Protein 5FR7 (pdb70)

Foldseek 3Di:
DPDDDDFDQDDVVVVVVLCVVVVFDWDQDPPDGWTWGVVLVVQPFFPTWTWDDDPQKIKTKTKGFWDPVCVVVVQVCQVVLCVVDPFKHWDWDDDPPDGIMIMIMGMDRRPVGDDSVVVVVCVVRGSVSRSVSRNVCVVVVTGDD/DDDDFDFDLDDVVVVVVLCVVVVFDWDDDPPDDWTWGVVLLVQWQFPTWTWDADPQKIKTKTKGFWDPVCPVVVVVCQVVLCVPDPFKHWDWDDDPPDGIMIMIMGMDRDPRTDGSVVVVVVVVVGSVSRSVSSNVCVVVVTTDGD

Secondary structure (DSSP, 8-state):
---EE--B---HHHHHHHHHHTT---B--SS-S-EE-GGGGGSTT-SEEEEEEETTEEEEEEEEEBPHHHHHHHHHHHHHHHHT-SS-EEEEE--SSS--EEEEEEEEE-TT-B-HHHHHHHHHHHHHHHHHHHHHHHHTT-B--/----EE-B---HHHHHHHHHHTT---EE-SS-S-EE-GGGGGSTT-SEEEEEEETTEEEEEEEEEBPHHHHHHHHHHHHHHHHT-SS-EEEEE--SSS--EEEEEEEEE-TT-B-HHHHHHHHHHHHHHHHHHHHHHHHTT-B---

Solvent-accessible surface area: 13969 Å² total; per-residue (Å²): 123,107,39,98,31,52,43,59,100,9,80,35,95,24,0,46,129,9,0,87,116,38,106,31,80,67,120,94,40,158,106,52,144,0,0,31,2,32,55,0,104,126,47,84,11,12,92,26,1,44,0,24,48,79,133,25,4,0,18,0,12,0,16,0,55,0,65,88,117,5,30,134,72,0,38,66,55,4,20,125,24,1,57,73,8,59,13,2,14,1,26,13,41,98,76,162,125,82,68,11,41,0,18,0,6,7,31,22,24,1,53,35,1,3,19,77,37,10,0,25,45,5,6,139,27,0,51,105,38,0,10,106,13,1,94,114,4,55,69,85,140,29,12,51,192,144,171,39,117,57,62,12,27,78,9,79,36,93,39,0,51,76,27,0,83,126,42,105,32,81,62,122,105,35,155,100,43,148,1,0,31,1,31,60,0,91,129,49,81,7,1,96,24,0,44,0,16,54,88,135,25,6,0,21,0,10,0,22,0,57,0,65,85,120,7,30,137,73,0,37,68,50,3,20,124,13,2,58,73,9,57,15,1,12,0,29,14,47,99,86,164,129,77,61,11,22,0,20,0,7,7,32,18,27,0,56,23,0,4,2,76,39,12,0,29,45,5,6,136,26,0,55,92,32,0,8,108,6,0,97,88,5,60,72,88,136,21,12,70,147,96

B-factor: mean 42.85, std 12.87, range [22.68, 101.77]

Radius of gyration: 19.26 Å; Cα contacts (8 Å, |Δi|>4): 569; chains: 2; bounding box: 49×44×54 Å

InterPro domains:
  IPR019660 Putative sensory transduction regulator YbjN [PF10722] (10-132)

Organism: Erwinia amylovora (strain CFBP1430) (NCBI:txid665029)

Structure (mmCIF, N/CA/C/O backbone):
data_5FR7
#
_entry.id   5FR7
#
_cell.length_a   137.163
_cell.length_b   49.816
_cell.length_c   57.794
_cell.angle_alpha   90.00
_cell.angle_beta   90.00
_cell.angle_gamma   90.00
#
_symmetry.space_group_name_H-M   'P 21 21 2'
#
loop_
_entity.id
_entity.type
_entity.pdbx_description
1 polymer AMYR
2 water water
#
loop_
_atom_site.group_PDB
_atom_site.id
_atom_site.type_symbol
_atom_site.label_atom_id
_atom_site.label_alt_id
_atom_site.label_comp_id
_atom_site.label_asym_id
_atom_site.label_entity_id
_atom_site.label_seq_id
_atom_site.pdbx_PDB_ins_code
_atom_site.Cartn_x
_atom_site.Cartn_y
_atom_site.Cartn_z
_atom_site.occupancy
_atom_site.B_iso_or_equiv
_atom_site.auth_seq_id
_atom_site.auth_comp_id
_atom_site.auth_asym_id
_atom_site.auth_atom_id
_atom_site.pdbx_PDB_model_num
ATOM 1 N N . ALA A 1 2 ? -42.042 7.533 1.241 1.00 60.61 0 ALA A N 1
ATOM 2 C CA . ALA A 1 2 ? -42.292 6.417 0.304 1.00 63.30 0 ALA A CA 1
ATOM 3 C C . ALA A 1 2 ? -42.793 6.952 -1.022 1.00 65.91 0 ALA A C 1
ATOM 4 O O . ALA A 1 2 ? -43.631 7.855 -1.073 1.00 62.87 0 ALA A O 1
ATOM 6 N N . MET A 1 3 ? -42.269 6.378 -2.099 1.00 72.06 1 MET A N 1
ATOM 7 C CA . MET A 1 3 ? -42.759 6.632 -3.451 1.00 68.75 1 MET A CA 1
ATOM 8 C C . MET A 1 3 ? -43.324 5.332 -4.078 1.00 65.43 1 MET A C 1
ATOM 9 O O . MET A 1 3 ? -43.616 5.313 -5.286 1.00 66.76 1 MET A O 1
ATOM 14 N N . GLY A 1 4 ? -43.452 4.259 -3.276 1.00 54.49 2 GLY A N 1
ATOM 15 C CA . GLY A 1 4 ? -43.987 2.967 -3.751 1.00 47.46 2 GLY A CA 1
ATOM 16 C C . GLY A 1 4 ? -42.903 1.981 -4.095 1.00 45.95 2 GLY A C 1
ATOM 17 O O . GLY A 1 4 ? -41.726 2.236 -3.871 1.00 39.87 2 GLY A O 1
ATOM 18 N N . MET A 1 5 ? -43.338 0.846 -4.635 1.00 44.89 3 MET A N 1
ATOM 19 C CA . MET A 1 5 ? -42.494 -0.239 -5.094 1.00 40.24 3 MET A CA 1
ATOM 20 C C . MET A 1 5 ? -42.090 0.031 -6.521 1.00 41.63 3 MET A C 1
ATOM 21 O O . MET A 1 5 ? -42.861 0.540 -7.294 1.00 39.31 3 MET A O 1
ATOM 26 N N . VAL A 1 6 ? -40.866 -0.327 -6.862 1.00 36.80 4 VAL A N 1
ATOM 27 C CA . VAL A 1 6 ? -40.408 -0.248 -8.211 1.00 37.26 4 VAL A CA 1
ATOM 28 C C . VAL A 1 6 ? -39.680 -1.496 -8.499 1.00 36.73 4 VAL A C 1
ATOM 29 O O . VAL A 1 6 ? -39.296 -2.238 -7.604 1.00 35.31 4 VAL A O 1
ATOM 33 N N . SER A 1 7 ? -39.373 -1.672 -9.765 1.00 33.44 5 SER A N 1
ATOM 34 C CA . SER A 1 7 ? -38.519 -2.723 -10.168 1.00 37.42 5 SER A CA 1
ATOM 35 C C . SER A 1 7 ? -37.297 -2.093 -10.870 1.00 39.45 5 SER A C 1
ATOM 36 O O . SER A 1 7 ? -37.479 -1.355 -11.816 1.00 40.25 5 SER A O 1
ATOM 39 N N . LEU A 1 8 ? -36.085 -2.420 -10.415 1.00 37.72 6 LEU A N 1
ATOM 40 C CA . LEU A 1 8 ? -34.823 -1.882 -10.940 1.00 35.40 6 LEU A CA 1
ATOM 41 C C . LEU A 1 8 ? -34.263 -2.595 -12.188 1.00 38.59 6 LEU A C 1
ATOM 42 O O . LEU A 1 8 ? -34.397 -3.801 -12.358 1.00 34.66 6 LEU A O 1
ATOM 47 N N . VAL A 1 9 ? -33.573 -1.835 -13.032 1.00 35.61 7 VAL A N 1
ATOM 48 C CA . VAL A 1 9 ? -32.937 -2.353 -14.216 1.00 37.40 7 VAL A CA 1
ATOM 49 C C . VAL A 1 9 ? -31.454 -2.029 -14.111 1.00 40.87 7 VAL A C 1
ATOM 50 O O . VAL A 1 9 ? -31.076 -0.890 -13.732 1.00 37.63 7 VAL A O 1
ATOM 54 N N . VAL A 1 10 ? -30.614 -2.989 -14.481 1.00 36.99 8 VAL A N 1
ATOM 55 C CA . VAL A 1 10 ? -29.188 -2.700 -14.660 1.00 37.19 8 VAL A CA 1
ATOM 56 C C . VAL A 1 10 ? -29.003 -2.315 -16.131 1.00 42.99 8 VAL A C 1
ATOM 57 O O . VAL A 1 10 ? -29.078 -3.186 -16.991 1.00 37.83 8 VAL A O 1
ATOM 61 N N . PRO A 1 11 ? -28.750 -1.016 -16.437 1.00 41.47 9 PRO A N 1
ATOM 62 C CA . PRO A 1 11 ? -28.771 -0.646 -17.860 1.00 38.05 9 PRO A CA 1
ATOM 63 C C . PRO A 1 11 ? -27.529 -1.079 -18.581 1.00 43.20 9 PRO A C 1
ATOM 64 O O . PRO A 1 11 ? -26.500 -1.223 -17.962 1.00 40.24 9 PRO A O 1
ATOM 68 N N . ASP A 1 12 ? -27.646 -1.277 -19.900 1.00 43.01 10 ASP A N 1
ATOM 69 C CA . ASP A 1 12 ? -26.515 -1.286 -20.775 1.00 39.64 10 ASP A CA 1
ATOM 70 C C . ASP A 1 12 ? -26.657 -0.026 -21.597 1.00 41.58 10 ASP A C 1
ATOM 71 O O . ASP A 1 12 ? -27.552 0.793 -21.376 1.00 36.08 10 ASP A O 1
ATOM 76 N N . LEU A 1 13 ? -25.732 0.160 -22.520 1.00 45.04 11 LEU A N 1
ATOM 77 C CA . LEU A 1 13 ? -25.713 1.362 -23.315 1.00 50.85 11 LEU A CA 1
ATOM 78 C C . LEU A 1 13 ? -27.012 1.531 -24.113 1.00 47.50 11 LEU A C 1
ATOM 79 O O . LEU A 1 13 ? -27.455 2.669 -24.335 1.00 48.46 11 LEU A O 1
ATOM 84 N N . ASP A 1 14 ? -27.633 0.418 -24.522 1.00 45.43 12 ASP A N 1
ATOM 85 C CA . ASP A 1 14 ? -28.911 0.458 -25.267 1.00 42.76 12 ASP A CA 1
ATOM 86 C C . ASP A 1 14 ? -30.055 0.951 -24.403 1.00 42.70 12 ASP A C 1
ATOM 87 O O . ASP A 1 14 ? -30.923 1.672 -24.877 1.00 39.27 12 ASP A O 1
ATOM 92 N N . VAL A 1 15 ? -30.073 0.560 -23.115 1.00 42.89 13 VAL A N 1
ATOM 93 C CA . VAL A 1 15 ? -31.099 1.074 -22.214 1.00 35.40 13 VAL A CA 1
ATOM 94 C C . VAL A 1 15 ? -30.963 2.598 -22.106 1.00 35.26 13 VAL A C 1
ATOM 95 O O . VAL A 1 15 ? -31.956 3.340 -22.148 1.00 36.86 13 VAL A O 1
ATOM 99 N N . LEU A 1 16 ? -29.722 3.052 -21.976 1.00 33.77 14 LEU A N 1
ATOM 100 C CA . LEU A 1 16 ? -29.442 4.453 -21.877 1.00 35.70 14 LEU A CA 1
ATOM 101 C C . LEU A 1 16 ? -29.854 5.238 -23.138 1.00 38.14 14 LEU A C 1
ATOM 102 O O . LEU A 1 16 ? -30.283 6.399 -23.031 1.00 33.43 14 LEU A O 1
ATOM 107 N N . ARG A 1 17 ? -29.690 4.649 -24.331 1.00 38.12 15 ARG A N 1
ATOM 108 C CA . ARG A 1 17 ? -30.140 5.332 -25.557 1.00 40.79 15 ARG A CA 1
ATOM 109 C C . ARG A 1 17 ? -31.637 5.564 -25.521 1.00 36.13 15 ARG A C 1
ATOM 110 O O . ARG A 1 17 ? -32.102 6.682 -25.734 1.00 38.29 15 ARG A O 1
ATOM 118 N N . ARG A 1 18 ? -32.355 4.518 -25.136 1.00 35.21 16 ARG A N 1
ATOM 119 C CA . ARG A 1 18 ? -33.800 4.528 -24.999 1.00 41.10 16 ARG A CA 1
ATOM 120 C C . ARG A 1 18 ? -34.273 5.501 -23.934 1.00 40.68 16 ARG A C 1
ATOM 121 O O . ARG A 1 18 ? -35.213 6.263 -24.159 1.00 39.19 16 ARG A O 1
ATOM 129 N N . TRP A 1 19 ? -33.639 5.466 -22.753 1.00 37.56 17 TRP A N 1
ATOM 130 C CA . TRP A 1 19 ? -33.996 6.384 -21.722 1.00 35.56 17 TRP A CA 1
ATOM 131 C C . TRP A 1 19 ? -33.696 7.825 -22.154 1.00 35.37 17 TRP A C 1
ATOM 132 O O . TRP A 1 19 ? -34.478 8.747 -21.872 1.00 38.32 17 TRP A O 1
ATOM 143 N N . LEU A 1 20 ? -32.610 8.047 -22.871 1.00 34.39 18 LEU A N 1
ATOM 144 C CA . LEU A 1 20 ? -32.402 9.398 -23.437 1.00 36.30 18 LEU A CA 1
ATOM 145 C C . LEU A 1 20 ? -33.504 9.812 -24.459 1.00 37.25 18 LEU A C 1
ATOM 146 O O . LEU A 1 20 ? -33.979 10.957 -24.444 1.00 33.21 18 LEU A O 1
ATOM 151 N N . ASP A 1 21 ? -33.867 8.871 -25.341 1.00 43.47 19 ASP A N 1
ATOM 152 C CA . ASP A 1 21 ? -34.973 9.059 -26.327 1.00 41.84 19 ASP A CA 1
ATOM 153 C C . ASP A 1 21 ? -36.259 9.383 -25.598 1.00 43.94 19 ASP A C 1
ATOM 154 O O . ASP A 1 21 ? -36.972 10.316 -25.961 1.00 42.27 19 ASP A O 1
ATOM 159 N N . GLN A 1 22 ? -36.526 8.665 -24.511 1.00 45.26 20 GLN A N 1
ATOM 160 C CA . GLN A 1 22 ? -37.660 8.986 -23.641 1.00 45.26 20 GLN A CA 1
ATOM 161 C C . GLN A 1 22 ? -37.736 10.426 -23.168 1.00 46.28 20 GLN A C 1
ATOM 162 O O . GLN A 1 22 ? -38.813 10.944 -23.013 1.00 45.85 20 GLN A O 1
ATOM 168 N N . GLN A 1 23 ? -36.604 11.056 -22.895 1.00 39.73 21 GLN A N 1
ATOM 169 C CA . GLN A 1 23 ? -36.563 12.440 -22.431 1.00 37.72 21 GLN A CA 1
ATOM 170 C C . GLN A 1 23 ? -36.406 13.409 -23.580 1.00 37.72 21 GLN A C 1
ATOM 171 O O . GLN A 1 23 ? -36.253 14.582 -23.333 1.00 42.83 21 GLN A O 1
ATOM 177 N N . SER A 1 24 ? -36.379 12.945 -24.824 1.00 42.89 22 SER A N 1
ATOM 178 C CA . SER A 1 24 ? -36.115 13.853 -25.979 1.00 43.06 22 SER A CA 1
ATOM 179 C C . SER A 1 24 ? -34.726 14.478 -25.903 1.00 43.52 22 SER A C 1
ATOM 180 O O . SER A 1 24 ? -34.546 15.659 -26.207 1.00 42.70 22 SER A O 1
ATOM 183 N N . ILE A 1 25 ? -33.744 13.725 -25.438 1.00 46.35 23 ILE A N 1
ATOM 184 C CA . ILE A 1 25 ? -32.391 14.256 -25.420 1.00 40.20 23 ILE A CA 1
ATOM 185 C C . ILE A 1 25 ? -31.704 13.592 -26.585 1.00 36.23 23 ILE A C 1
ATOM 186 O O . ILE A 1 25 ? -31.585 12.371 -26.626 1.00 41.58 23 ILE A O 1
ATOM 191 N N . THR A 1 26 ? -31.244 14.412 -27.524 1.00 41.81 24 THR A N 1
ATOM 192 C CA . THR A 1 26 ? -30.505 13.916 -28.689 1.00 39.41 24 THR A CA 1
ATOM 193 C C . THR A 1 26 ? -29.134 13.436 -28.292 1.00 37.84 24 THR A C 1
ATOM 194 O O . THR A 1 26 ? -28.466 14.113 -27.496 1.00 35.05 24 THR A O 1
ATOM 198 N N . TRP A 1 27 ? -28.722 12.288 -28.828 1.00 30.89 25 TRP A N 1
ATOM 199 C CA . TRP A 1 27 ? -27.363 11.828 -28.676 1.00 41.01 25 TRP A CA 1
ATOM 200 C C . TRP A 1 27 ? -26.792 11.500 -30.067 1.00 48.47 25 TRP A C 1
ATOM 201 O O . TRP A 1 27 ? -27.584 11.229 -30.961 1.00 45.54 25 TRP A O 1
ATOM 212 N N . PHE A 1 28 ? -25.451 11.599 -30.199 1.00 49.63 26 PHE A N 1
ATOM 213 C CA . PHE A 1 28 ? -24.568 11.286 -31.386 1.00 52.08 26 PHE A CA 1
ATOM 214 C C . PHE A 1 28 ? -23.485 10.296 -30.918 1.00 55.42 26 PHE A C 1
ATOM 215 O O . PHE A 1 28 ? -23.254 10.173 -29.725 1.00 40.28 26 PHE A O 1
ATOM 223 N N . GLU A 1 29 ? -22.706 9.704 -31.823 1.00 61.23 27 GLU A N 1
ATOM 224 C CA . GLU A 1 29 ? -21.925 8.509 -31.450 1.00 58.32 27 GLU A CA 1
ATOM 225 C C . GLU A 1 29 ? -20.539 8.315 -32.162 1.00 61.66 27 GLU A C 1
ATOM 226 O O . GLU A 1 29 ? -20.491 7.650 -33.171 1.00 75.62 27 GLU A O 1
ATOM 232 N N . CYS A 1 30 ? -19.443 8.908 -31.623 1.00 63.02 28 CYS A N 1
ATOM 233 C CA . CYS A 1 30 ? -17.999 8.766 -32.085 1.00 56.24 28 CYS A CA 1
ATOM 234 C C . CYS A 1 30 ? -17.715 7.473 -32.879 1.00 66.14 28 CYS A C 1
ATOM 235 O O . CYS A 1 30 ? -18.241 6.369 -32.562 1.00 65.13 28 CYS A O 1
ATOM 238 N N . ASP A 1 31 ? -16.871 7.620 -33.903 1.00 65.17 29 ASP A N 1
ATOM 239 C CA . ASP A 1 31 ? -16.199 6.484 -34.537 1.00 72.16 29 ASP A CA 1
ATOM 240 C C . ASP A 1 31 ? -15.144 5.937 -33.565 1.00 70.46 29 ASP A C 1
ATOM 241 O O . ASP A 1 31 ? -14.790 4.765 -33.608 1.00 66.16 29 ASP A O 1
ATOM 246 N N . SER A 1 32 ? -14.693 6.811 -32.675 1.00 65.75 30 SER A N 1
ATOM 247 C CA . SER A 1 32 ? -13.530 6.608 -31.831 1.00 69.41 30 SER A CA 1
ATOM 248 C C . SER A 1 32 ? -13.805 6.325 -30.341 1.00 65.67 30 SER A C 1
ATOM 249 O O . SER A 1 32 ? -12.852 6.220 -29.567 1.00 67.56 30 SER A O 1
ATOM 252 N N . CYS A 1 33 ? -15.071 6.232 -29.924 1.00 59.26 31 CYS A N 1
ATOM 253 C CA . CYS A 1 33 ? -15.375 5.960 -28.531 1.00 53.44 31 CYS A CA 1
ATOM 254 C C . CYS A 1 33 ? -16.728 5.318 -28.356 1.00 57.03 31 CYS A C 1
ATOM 255 O O . CYS A 1 33 ? -17.491 5.191 -29.329 1.00 49.42 31 CYS A O 1
ATOM 258 N N . GLN A 1 34 ? -17.018 4.872 -27.134 1.00 48.83 32 GLN A N 1
ATOM 259 C CA . GLN A 1 34 ? -18.314 4.263 -26.865 1.00 56.05 32 GLN A CA 1
ATOM 260 C C . GLN A 1 34 ? -19.270 5.146 -26.092 1.00 51.45 32 GLN A C 1
ATOM 261 O O . GLN A 1 34 ? -20.362 4.712 -25.742 1.00 53.51 32 GLN A O 1
ATOM 267 N N . ALA A 1 35 ? -18.882 6.394 -25.881 1.00 47.04 33 ALA A N 1
ATOM 268 C CA . ALA A 1 35 ? -19.734 7.382 -25.214 1.00 40.00 33 ALA A CA 1
ATOM 269 C C . ALA A 1 35 ? -20.882 7.855 -26.121 1.00 43.65 33 ALA A C 1
ATOM 270 O O . ALA A 1 35 ? -20.781 7.828 -27.362 1.00 40.98 33 ALA A O 1
ATOM 272 N N . LEU A 1 36 ? -21.986 8.250 -25.497 1.00 38.47 34 LEU A N 1
ATOM 273 C CA . LEU A 1 36 ? -23.120 8.889 -26.157 1.00 35.25 34 LEU A CA 1
ATOM 274 C C . LEU A 1 36 ? -22.965 10.400 -26.013 1.00 39.48 34 LEU A C 1
ATOM 275 O O . LEU A 1 36 ? -23.045 10.958 -24.885 1.00 37.52 34 LEU A O 1
ATOM 280 N N . HIS A 1 37 ? -22.686 11.069 -27.128 1.00 32.86 35 HIS A N 1
ATOM 281 C CA . HIS A 1 37 ? -22.363 12.511 -27.112 1.00 36.82 35 HIS A CA 1
ATOM 282 C C . HIS A 1 37 ? -23.637 13.332 -27.092 1.00 38.04 35 HIS A C 1
ATOM 283 O O . HIS A 1 37 ? -24.592 12.920 -27.694 1.00 41.22 35 HIS A O 1
ATOM 290 N N . LEU A 1 38 ? -23.639 14.498 -26.443 1.00 37.63 36 LEU A N 1
ATOM 291 C CA . LEU A 1 38 ? -24.872 15.205 -26.179 1.00 37.13 36 LEU A CA 1
ATOM 292 C C . LEU A 1 38 ? -24.750 16.616 -26.712 1.00 40.59 36 LEU A C 1
ATOM 293 O O . LEU A 1 38 ? -24.250 17.478 -26.018 1.00 38.80 36 LEU A O 1
ATOM 298 N N . PRO A 1 39 ? -25.205 16.855 -27.951 1.00 45.36 37 PRO A N 1
ATOM 299 C CA . PRO A 1 39 ? -24.982 18.151 -28.586 1.00 46.31 37 PRO A CA 1
ATOM 300 C C . PRO A 1 39 ? -25.591 19.339 -27.874 1.00 46.88 37 PRO A C 1
ATOM 301 O O . PRO A 1 39 ? -25.004 20.426 -27.887 1.00 48.39 37 PRO A O 1
ATOM 305 N N . HIS A 1 40 ? -26.721 19.148 -27.202 1.00 43.47 38 HIS A N 1
ATOM 306 C CA . HIS A 1 40 ? -27.344 20.278 -26.516 1.00 43.86 38 HIS A CA 1
ATOM 307 C C . HIS A 1 40 ? -26.407 20.945 -25.500 1.00 46.87 38 HIS A C 1
ATOM 308 O O . HIS A 1 40 ? -26.503 22.143 -25.253 1.00 47.76 38 HIS A O 1
ATOM 315 N N . MET A 1 41 ? -25.452 20.201 -24.944 1.00 51.06 39 MET A N 1
ATOM 316 C CA . MET A 1 41 ? -24.553 20.791 -23.936 1.00 44.20 39 MET A CA 1
ATOM 317 C C . MET A 1 41 ? -23.611 21.862 -24.516 1.00 44.85 39 MET A C 1
ATOM 318 O O . MET A 1 41 ? -23.170 22.749 -23.779 1.00 41.06 39 MET A O 1
ATOM 323 N N . GLN A 1 42 ? -23.336 21.818 -25.827 1.00 45.16 40 GLN A N 1
ATOM 324 C CA . GLN A 1 42 ? -22.549 22.901 -26.477 1.00 43.38 40 GLN A CA 1
ATOM 325 C C . GLN A 1 42 ? -23.231 24.269 -26.432 1.00 48.25 40 GLN A C 1
ATOM 326 O O . GLN A 1 42 ? -22.593 25.275 -26.696 1.00 51.96 40 GLN A O 1
ATOM 332 N N . ASN A 1 43 ? -24.511 24.324 -26.063 1.00 51.96 41 ASN A N 1
ATOM 333 C CA . ASN A 1 43 ? -25.202 25.616 -25.826 1.00 51.02 41 ASN A CA 1
ATOM 334 C C . ASN A 1 43 ? -24.720 26.401 -24.640 1.00 57.61 41 ASN A C 1
ATOM 335 O O . ASN A 1 43 ? -25.075 27.578 -24.505 1.00 57.97 41 ASN A O 1
ATOM 340 N N . PHE A 1 44 ? -23.960 25.755 -23.750 1.00 53.97 42 PHE A N 1
ATOM 341 C CA . PHE A 1 44 ? -23.337 26.465 -22.626 1.00 52.16 42 PHE A CA 1
ATOM 342 C C . PHE A 1 44 ? -21.986 26.975 -23.041 1.00 52.46 42 PHE A C 1
ATOM 343 O O . PHE A 1 44 ? -21.151 26.217 -23.564 1.00 54.77 42 PHE A O 1
ATOM 351 N N . ASP A 1 45 ? -21.794 28.272 -22.815 1.00 57.20 43 ASP A N 1
ATOM 352 C CA . ASP A 1 45 ? -20.523 28.905 -23.055 1.00 61.08 43 ASP A CA 1
ATOM 353 C C . ASP A 1 45 ? -19.415 28.132 -22.361 1.00 60.34 43 ASP A C 1
ATOM 354 O O . ASP A 1 45 ? -19.431 27.960 -21.137 1.00 66.08 43 ASP A O 1
ATOM 359 N N . GLY A 1 46 ? -18.471 27.662 -23.160 1.00 57.90 44 GLY A N 1
ATOM 360 C CA . GLY A 1 46 ? -17.233 27.089 -22.651 1.00 59.39 44 GLY A CA 1
ATOM 361 C C . GLY A 1 46 ? -17.154 25.615 -22.991 1.00 59.73 44 GLY A C 1
ATOM 362 O O . GLY A 1 46 ? -16.065 25.051 -23.115 1.00 58.36 44 GLY A O 1
ATOM 363 N N . VAL A 1 47 ? -18.319 24.996 -23.175 1.00 54.28 45 VAL A N 1
ATOM 364 C CA . VAL A 1 47 ? -18.394 23.574 -23.450 1.00 51.40 45 VAL A CA 1
ATOM 365 C C . VAL A 1 47 ? -18.022 23.230 -24.887 1.00 48.75 45 VAL A C 1
ATOM 366 O O . VAL A 1 47 ? -18.698 23.643 -25.822 1.00 55.76 45 VAL A O 1
ATOM 370 N N . PHE A 1 48 ? -16.990 22.414 -25.062 1.00 47.75 46 PHE A N 1
ATOM 371 C CA . PHE A 1 48 ? -16.607 21.933 -26.385 1.00 52.42 46 PHE A CA 1
ATOM 372 C C . PHE A 1 48 ? -17.236 20.590 -26.707 1.00 49.93 46 PHE A C 1
ATOM 373 O O . PHE A 1 48 ? -17.559 20.334 -27.847 1.00 55.96 46 PHE A O 1
ATOM 381 N N . ASP A 1 49 ? -17.468 19.740 -25.708 1.00 43.49 47 ASP A N 1
ATOM 382 C CA . ASP A 1 49 ? -18.107 18.445 -25.928 1.00 41.19 47 ASP A CA 1
ATOM 383 C C . ASP A 1 49 ? -18.645 17.946 -24.562 1.00 42.28 47 ASP A C 1
ATOM 384 O O . ASP A 1 49 ? -18.186 18.390 -23.514 1.00 38.88 47 ASP A O 1
ATOM 389 N N . ALA A 1 50 ? -19.644 17.078 -24.598 1.00 41.26 48 ALA A N 1
ATOM 390 C CA . ALA A 1 50 ? -20.221 16.474 -23.396 1.00 40.12 48 ALA A CA 1
ATOM 391 C C . ALA A 1 50 ? -20.724 15.117 -23.804 1.00 38.04 48 ALA A C 1
ATOM 392 O O . ALA A 1 50 ? -21.120 14.913 -24.948 1.00 42.98 48 ALA A O 1
ATOM 394 N N . LYS A 1 51 ? -20.664 14.185 -22.887 1.00 33.58 49 LYS A N 1
ATOM 395 C CA . LYS A 1 51 ? -21.062 12.808 -23.147 1.00 34.65 49 LYS A CA 1
ATOM 396 C C . LYS A 1 51 ? -21.398 12.010 -21.917 1.00 33.75 49 LYS A C 1
ATOM 397 O O . LYS A 1 51 ? -21.038 12.382 -20.787 1.00 35.03 49 LYS A O 1
ATOM 403 N N . ILE A 1 52 ? -22.148 10.947 -22.188 1.00 33.12 50 ILE A N 1
ATOM 404 C CA . ILE A 1 52 ? -22.465 9.892 -21.304 1.00 34.58 50 ILE A CA 1
ATOM 405 C C . ILE A 1 52 ? -21.616 8.651 -21.665 1.00 39.87 50 ILE A C 1
ATOM 406 O O . ILE A 1 52 ? -21.616 8.138 -22.825 1.00 34.27 50 ILE A O 1
ATOM 411 N N . ASP A 1 53 ? -20.861 8.189 -20.683 1.00 31.60 51 ASP A N 1
ATOM 412 C CA . ASP A 1 53 ? -20.176 6.914 -20.732 1.00 34.94 51 ASP A CA 1
ATOM 413 C C . ASP A 1 53 ? -20.739 5.930 -19.747 1.00 34.57 51 ASP A C 1
ATOM 414 O O . ASP A 1 53 ? -21.205 6.305 -18.650 1.00 31.90 51 ASP A O 1
ATOM 419 N N . LEU A 1 54 ? -20.643 4.649 -20.099 1.00 34.17 52 LEU A N 1
ATOM 420 C CA . LEU A 1 54 ? -20.930 3.605 -19.184 1.00 34.17 52 LEU A CA 1
ATOM 421 C C . LEU A 1 54 ? -19.769 2.689 -19.053 1.00 34.87 52 LEU A C 1
ATOM 422 O O . LEU A 1 54 ? -19.401 2.079 -20.040 1.00 34.27 52 LEU A O 1
ATOM 427 N N . MET A 1 55 ? -19.207 2.553 -17.847 1.00 35.82 53 MET A N 1
ATOM 428 C CA . MET A 1 55 ? -18.023 1.694 -17.665 1.00 39.08 53 MET A CA 1
ATOM 429 C C . MET A 1 55 ? -17.998 1.069 -16.321 1.00 39.57 53 MET A C 1
ATOM 430 O O . MET A 1 55 ? -18.151 1.786 -15.305 1.00 36.35 53 MET A O 1
ATOM 435 N N . ASP A 1 56 ? -17.792 -0.262 -16.304 1.00 36.94 54 ASP A N 1
ATOM 436 C CA . ASP A 1 56 ? -17.605 -0.970 -15.059 1.00 35.91 54 ASP A CA 1
ATOM 437 C C . ASP A 1 56 ? -18.732 -0.607 -14.117 1.00 32.49 54 ASP A C 1
ATOM 438 O O . ASP A 1 56 ? -18.471 -0.262 -12.972 1.00 37.23 54 ASP A O 1
ATOM 443 N N . GLY A 1 57 ? -19.967 -0.604 -14.604 1.00 34.50 55 GLY A N 1
ATOM 444 C CA . GLY A 1 57 ? -21.123 -0.390 -13.777 1.00 38.01 55 GLY A CA 1
ATOM 445 C C . GLY A 1 57 ? -21.402 1.068 -13.370 1.00 34.48 55 GLY A C 1
ATOM 446 O O . GLY A 1 57 ? -22.208 1.277 -12.481 1.00 31.71 55 GLY A O 1
ATOM 447 N N . VAL A 1 58 ? -20.687 2.037 -13.952 1.00 29.73 56 VAL A N 1
ATOM 448 C CA . VAL A 1 58 ? -20.846 3.431 -13.588 1.00 29.80 56 VAL A CA 1
ATOM 449 C C . VAL A 1 58 ? -21.186 4.225 -14.831 1.00 31.86 56 VAL A C 1
ATOM 450 O O . VAL A 1 58 ? -20.545 4.076 -15.857 1.00 28.52 56 VAL A O 1
ATOM 454 N N . ILE A 1 59 ? -22.249 5.031 -14.739 1.00 26.84 57 ILE A N 1
ATOM 455 C CA . ILE A 1 59 ? -22.616 5.916 -15.779 1.00 26.63 57 ILE A CA 1
ATOM 456 C C . ILE A 1 59 ? -21.913 7.226 -15.424 1.00 30.15 57 ILE A C 1
ATOM 457 O O . ILE A 1 59 ? -21.987 7.680 -14.278 1.00 30.20 57 ILE A O 1
ATOM 462 N N . LEU A 1 60 ? -21.233 7.828 -16.376 1.00 30.27 58 LEU A N 1
ATOM 463 C CA . LEU A 1 60 ? -20.610 9.111 -16.178 1.00 27.45 58 LEU A CA 1
ATOM 464 C C . LEU A 1 60 ? -21.139 10.117 -17.141 1.00 35.19 58 LEU A C 1
ATOM 465 O O . LEU A 1 60 ? -21.190 9.825 -18.351 1.00 36.51 58 LEU A O 1
ATOM 470 N N . PHE A 1 61 ? -21.431 11.331 -16.646 1.00 30.20 59 PHE A N 1
ATOM 471 C CA . PHE A 1 61 ? -21.838 12.474 -17.490 1.00 28.98 59 PHE A CA 1
ATOM 472 C C . PHE A 1 61 ? -20.715 13.463 -17.356 1.00 29.16 59 PHE A C 1
ATOM 473 O O . PHE A 1 61 ? -20.479 13.984 -16.258 1.00 30.44 59 PHE A O 1
ATOM 481 N N . SER A 1 62 ? -20.003 13.725 -18.461 1.00 27.26 60 SER A N 1
ATOM 482 C CA . SER A 1 62 ? -18.877 14.618 -18.439 1.00 29.79 60 SER A CA 1
ATOM 483 C C . SER A 1 62 ? -19.001 15.683 -19.492 1.00 32.61 60 SER A C 1
ATOM 484 O O . SER A 1 62 ? -19.496 15.438 -20.597 1.00 33.98 60 SER A O 1
ATOM 487 N N . ALA A 1 63 ? -18.579 16.887 -19.137 1.00 34.43 61 ALA A N 1
ATOM 488 C CA . ALA A 1 63 ? -18.383 17.945 -20.124 1.00 34.50 61 ALA A CA 1
ATOM 489 C C . ALA A 1 63 ? -16.894 18.288 -20.182 1.00 36.16 61 ALA A C 1
ATOM 490 O O . ALA A 1 63 ? -16.187 18.135 -19.194 1.00 35.98 61 ALA A O 1
ATOM 492 N N . LEU A 1 64 ? -16.452 18.767 -21.335 1.00 36.53 62 LEU A N 1
ATOM 493 C CA . LEU A 1 64 ? -15.052 19.164 -21.564 1.00 42.00 62 LEU A CA 1
ATOM 494 C C . LEU A 1 64 ? -15.037 20.600 -22.083 1.00 44.23 62 LEU A C 1
ATOM 495 O O . LEU A 1 64 ? -15.885 20.971 -22.914 1.00 46.19 62 LEU A O 1
ATOM 500 N N . ALA A 1 65 ? -14.143 21.413 -21.533 1.00 38.45 63 ALA A N 1
ATOM 501 C CA . ALA A 1 65 ? -13.882 22.786 -21.997 1.00 40.81 63 ALA A CA 1
ATOM 502 C C . ALA A 1 65 ? -12.379 22.956 -22.198 1.00 47.13 63 ALA A C 1
ATOM 503 O O . ALA A 1 65 ? -11.590 22.416 -21.415 1.00 46.39 63 ALA A O 1
ATOM 505 N N . GLU A 1 66 ? -11.977 23.760 -23.180 1.00 47.75 64 GLU A N 1
ATOM 506 C CA . GLU A 1 66 ? -10.558 24.098 -23.321 1.00 47.01 64 GLU A CA 1
ATOM 507 C C . GLU A 1 66 ? -10.157 25.325 -22.508 1.00 44.74 64 GLU A C 1
ATOM 508 O O . GLU A 1 66 ? -10.840 26.361 -22.451 1.00 44.47 64 GLU A O 1
ATOM 514 N N . VAL A 1 67 ? -9.022 25.173 -21.852 1.00 36.41 65 VAL A N 1
ATOM 515 C CA . VAL A 1 67 ? -8.557 26.130 -20.895 1.00 40.15 65 VAL A CA 1
ATOM 516 C C . VAL A 1 67 ? -7.497 26.984 -21.612 1.00 40.47 65 VAL A C 1
ATOM 517 O O . VAL A 1 67 ? -6.704 26.460 -22.383 1.00 43.76 65 VAL A O 1
ATOM 521 N N . LYS A 1 68 ? -7.493 28.286 -21.348 1.00 43.25 66 LYS A N 1
ATOM 522 C CA . LYS A 1 68 ? -6.378 29.113 -21.817 1.00 47.58 66 LYS A CA 1
ATOM 523 C C . LYS A 1 68 ? -5.111 28.750 -21.031 1.00 44.59 66 LYS A C 1
ATOM 524 O O . LYS A 1 68 ? -5.174 28.603 -19.820 1.00 42.16 66 LYS A O 1
ATOM 530 N N . PRO A 1 69 ? -3.950 28.655 -21.710 1.00 47.93 67 PRO A N 1
ATOM 531 C CA . PRO A 1 69 ? -2.649 28.458 -21.034 1.00 43.00 67 PRO A CA 1
ATOM 532 C C . PRO A 1 69 ? -2.390 29.406 -19.891 1.00 44.85 67 PRO A C 1
ATOM 533 O O . PRO A 1 69 ? -1.806 29.020 -18.844 1.00 45.77 67 PRO A O 1
ATOM 537 N N . THR A 1 70 ? -2.831 30.649 -20.033 1.00 36.57 68 THR A N 1
ATOM 538 C CA . THR A 1 70 ? -2.590 31.622 -18.973 1.00 42.25 68 THR A CA 1
ATOM 539 C C . THR A 1 70 ? -3.479 31.405 -17.745 1.00 39.21 68 THR A C 1
ATOM 540 O O . THR A 1 70 ? -3.218 31.928 -16.669 1.00 46.25 68 THR A O 1
ATOM 544 N N . ALA A 1 71 ? -4.525 30.614 -17.895 1.00 47.44 69 ALA A N 1
ATOM 545 C CA . ALA A 1 71 ? -5.421 30.371 -16.801 1.00 46.23 69 ALA A CA 1
ATOM 546 C C . ALA A 1 71 ? -5.160 28.993 -16.187 1.00 44.67 69 ALA A C 1
ATOM 547 O O . ALA A 1 71 ? -5.807 28.603 -15.202 1.00 37.85 69 ALA A O 1
ATOM 549 N N . LEU A 1 72 ? -4.230 28.238 -16.750 1.00 44.65 70 LEU A N 1
ATOM 550 C CA . LEU A 1 72 ? -4.068 26.853 -16.315 1.00 41.61 70 LEU A CA 1
ATOM 551 C C . LEU A 1 72 ? -3.574 26.769 -14.880 1.00 44.74 70 LEU A C 1
ATOM 552 O O . LEU A 1 72 ? -4.178 26.059 -14.065 1.00 42.47 70 LEU A O 1
ATOM 557 N N . ILE A 1 73 ? -2.540 27.533 -14.528 1.00 40.93 71 ILE A N 1
ATOM 558 C CA . ILE A 1 73 ? -2.018 27.498 -13.166 1.00 40.91 71 ILE A CA 1
ATOM 559 C C . ILE A 1 73 ? -3.039 28.043 -12.159 1.00 42.57 71 ILE A C 1
ATOM 560 O O . ILE A 1 73 ? -3.211 27.477 -11.096 1.00 40.47 71 ILE A O 1
ATOM 565 N N . PRO A 1 74 ? -3.637 29.199 -12.441 1.00 42.32 72 PRO A N 1
ATOM 566 C CA . PRO A 1 74 ? -4.713 29.658 -11.564 1.00 41.65 72 PRO A CA 1
ATOM 567 C C . PRO A 1 74 ? -5.906 28.663 -11.390 1.00 39.53 72 PRO A C 1
ATOM 568 O O . PRO A 1 74 ? -6.429 28.526 -10.312 1.00 42.88 72 PRO A O 1
ATOM 572 N N . LEU A 1 75 ? -6.327 28.018 -12.453 1.00 39.97 73 LEU A N 1
ATOM 573 C CA . LEU A 1 75 ? -7.391 27.053 -12.370 1.00 40.59 73 LEU A CA 1
ATOM 574 C C . LEU A 1 75 ? -6.961 25.831 -11.547 1.00 41.80 73 LEU A C 1
ATOM 575 O O . LEU A 1 75 ? -7.754 25.333 -10.727 1.00 36.67 73 LEU A O 1
ATOM 580 N N . ALA A 1 76 ? -5.693 25.401 -11.668 1.00 37.62 74 ALA A N 1
ATOM 581 C CA . ALA A 1 76 ? -5.250 24.233 -10.942 1.00 39.58 74 ALA A CA 1
ATOM 582 C C . ALA A 1 76 ? -5.275 24.520 -9.454 1.00 38.91 74 ALA A C 1
ATOM 583 O O . ALA A 1 76 ? -5.693 23.686 -8.680 1.00 36.95 74 ALA A O 1
ATOM 585 N N . GLY A 1 77 ? -4.863 25.727 -9.076 1.00 34.72 75 GLY A N 1
ATOM 586 C CA . GLY A 1 77 ? -4.971 26.226 -7.707 1.00 37.11 75 GLY A CA 1
ATOM 587 C C . GLY A 1 77 ? -6.409 26.356 -7.191 1.00 33.29 75 GLY A C 1
ATOM 588 O O . GLY A 1 77 ? -6.627 26.342 -5.990 1.00 40.49 75 GLY A O 1
ATOM 589 N N . ASP A 1 78 ? -7.392 26.466 -8.080 1.00 34.51 76 ASP A N 1
ATOM 590 C CA . ASP A 1 78 ? -8.816 26.597 -7.657 1.00 34.16 76 ASP A CA 1
ATOM 591 C C . ASP A 1 78 ? -9.647 25.303 -7.663 1.00 33.25 76 ASP A C 1
ATOM 592 O O . ASP A 1 78 ? -10.839 25.344 -7.351 1.00 36.98 76 ASP A O 1
ATOM 597 N N . LEU A 1 79 ? -9.041 24.187 -8.055 1.00 35.90 77 LEU A N 1
ATOM 598 C CA . LEU A 1 79 ? -9.722 22.895 -8.163 1.00 36.21 77 LEU A CA 1
ATOM 599 C C . LEU A 1 79 ? -10.322 22.421 -6.850 1.00 33.72 77 LEU A C 1
ATOM 600 O O . LEU A 1 79 ? -11.437 21.894 -6.843 1.00 35.68 77 LEU A O 1
ATOM 605 N N . SER A 1 80 ? -9.644 22.659 -5.733 1.00 31.62 78 SER A N 1
ATOM 606 C CA . SER A 1 80 ? -10.235 22.303 -4.436 1.00 36.28 78 SER A CA 1
ATOM 607 C C . SER A 1 80 ? -11.542 23.007 -4.145 1.00 34.49 78 SER A C 1
ATOM 608 O O . SER A 1 80 ? -12.531 22.377 -3.801 1.00 31.09 78 SER A O 1
ATOM 611 N N . GLN A 1 81 ? -11.523 24.314 -4.304 1.00 33.83 79 GLN A N 1
ATOM 612 C CA . GLN A 1 81 ? -12.723 25.143 -4.192 1.00 35.60 79 GLN A CA 1
ATOM 613 C C . GLN A 1 81 ? -13.822 24.750 -5.173 1.00 35.35 79 GLN A C 1
ATOM 614 O O . GLN A 1 81 ? -14.981 24.729 -4.808 1.00 32.15 79 GLN A O 1
ATOM 620 N N . ILE A 1 82 ? -13.481 24.414 -6.424 1.00 31.33 80 ILE A N 1
ATOM 621 C CA . ILE A 1 82 ? -14.508 24.019 -7.333 1.00 33.99 80 ILE A CA 1
ATOM 622 C C . ILE A 1 82 ? -15.167 22.692 -6.922 1.00 32.62 80 ILE A C 1
ATOM 623 O O . ILE A 1 82 ? -16.382 22.525 -6.987 1.00 28.80 80 ILE A O 1
ATOM 628 N N . ASN A 1 83 ? -14.357 21.726 -6.527 1.00 28.34 81 ASN A N 1
ATOM 629 C CA . ASN A 1 83 ? -14.887 20.419 -6.151 1.00 30.68 81 ASN A CA 1
ATOM 630 C C . ASN A 1 83 ? -15.665 20.539 -4.824 1.00 29.10 81 ASN A C 1
ATOM 631 O O . ASN A 1 83 ? -16.709 19.905 -4.620 1.00 31.55 81 ASN A O 1
ATOM 636 N N . ALA A 1 84 ? -15.208 21.420 -3.972 1.00 28.32 82 ALA A N 1
ATOM 637 C CA . ALA A 1 84 ? -15.912 21.663 -2.715 1.00 32.72 82 ALA A CA 1
ATOM 638 C C 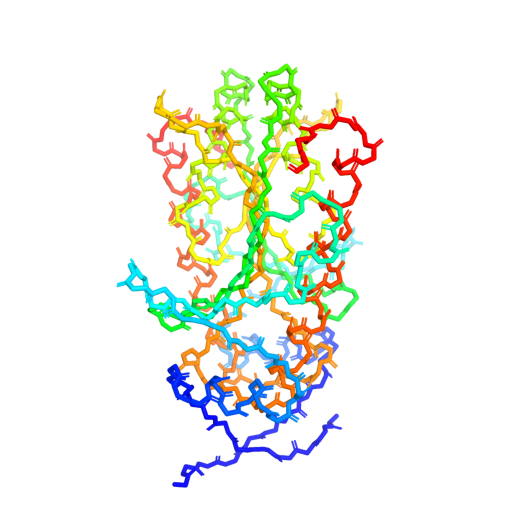. ALA A 1 84 ? -17.249 22.366 -2.966 1.00 36.53 82 ALA A C 1
ATOM 639 O O . ALA A 1 84 ? -18.124 22.324 -2.100 1.00 35.66 82 ALA A O 1
ATOM 641 N N . SER A 1 85 ? -17.414 22.979 -4.143 1.00 31.01 83 SER A N 1
ATOM 642 C CA . SER A 1 85 ? -18.554 23.869 -4.367 1.00 32.70 83 SER A CA 1
ATOM 643 C C . SER A 1 85 ? -19.802 23.144 -4.784 1.00 34.73 83 SER A C 1
ATOM 644 O O . SER A 1 85 ? -20.847 23.760 -4.880 1.00 30.79 83 SER A O 1
ATOM 647 N N . SER A 1 86 ? -19.690 21.861 -5.144 1.00 29.85 84 SER A N 1
ATOM 648 C CA . SER A 1 86 ? -20.823 21.124 -5.613 1.00 28.79 84 SER A CA 1
ATOM 649 C C . SER A 1 86 ? -20.919 19.881 -4.764 1.00 31.33 84 SER A C 1
ATOM 650 O O . SER A 1 86 ? -19.909 19.227 -4.493 1.00 27.08 84 SER A O 1
ATOM 653 N N . LEU A 1 87 ? -22.136 19.472 -4.448 1.00 29.94 85 LEU A N 1
ATOM 654 C CA . LEU A 1 87 ? -22.290 18.283 -3.668 1.00 29.91 85 LEU A CA 1
ATOM 655 C C . LEU A 1 87 ? -22.044 17.030 -4.513 1.00 30.69 85 LEU A C 1
ATOM 656 O O . LEU A 1 87 ? -21.841 15.954 -3.949 1.00 28.70 85 LEU A O 1
ATOM 661 N N . THR A 1 88 ? -22.169 17.154 -5.831 1.00 29.21 86 THR A N 1
ATOM 662 C CA . THR A 1 88 ? -22.174 16.010 -6.689 1.00 31.77 86 THR A CA 1
ATOM 663 C C . THR A 1 88 ? -21.157 16.042 -7.864 1.00 29.01 86 THR A C 1
ATOM 664 O O . THR A 1 88 ? -20.788 15.018 -8.371 1.00 32.02 86 THR A O 1
ATOM 668 N N . VAL A 1 89 ? -20.781 17.212 -8.342 1.00 27.22 87 VAL A N 1
ATOM 669 C CA . VAL A 1 89 ? -19.919 17.299 -9.494 1.00 28.51 87 VAL A CA 1
ATOM 670 C C . VAL A 1 89 ? -18.461 17.322 -9.084 1.00 27.42 87 VAL A C 1
ATOM 671 O O . VAL A 1 89 ? -18.101 17.877 -8.056 1.00 32.21 87 VAL A O 1
ATOM 675 N N . LYS A 1 90 ? -17.651 16.681 -9.898 1.00 26.43 88 LYS A N 1
ATOM 676 C CA . LYS A 1 90 ? -16.200 16.655 -9.804 1.00 26.61 88 LYS A CA 1
ATOM 677 C C . LYS A 1 90 ? -15.533 17.469 -10.923 1.00 28.20 88 LYS A C 1
ATOM 678 O O . LYS A 1 90 ? -16.013 17.498 -12.055 1.00 28.09 88 LYS A O 1
ATOM 684 N N . ALA A 1 91 ? -14.383 18.062 -10.656 1.00 29.84 89 ALA A N 1
ATOM 685 C CA . ALA A 1 91 ? -13.662 18.766 -11.720 1.00 29.89 89 ALA A CA 1
ATOM 686 C C . ALA A 1 91 ? -12.158 18.453 -11.693 1.00 30.73 89 ALA A C 1
ATOM 687 O O . ALA A 1 91 ? -11.542 18.397 -10.625 1.00 29.90 89 ALA A O 1
ATOM 689 N N . PHE A 1 92 ? -11.573 18.288 -12.867 1.00 28.90 90 PHE A N 1
ATOM 690 C CA . PHE A 1 92 ? -10.111 18.106 -12.949 1.00 33.24 90 PHE A CA 1
ATOM 691 C C . PHE A 1 92 ? -9.583 18.501 -14.308 1.00 37.23 90 PHE A C 1
ATOM 692 O O . PHE A 1 92 ? -10.358 18.610 -15.264 1.00 33.91 90 PHE A O 1
ATOM 700 N N . LEU A 1 93 ? -8.268 18.718 -14.386 1.00 34.65 91 LEU A N 1
ATOM 701 C CA . LEU A 1 93 ? -7.614 19.006 -15.655 1.00 34.94 91 LEU A CA 1
ATOM 702 C C . LEU A 1 93 ? -7.064 17.764 -16.365 1.00 38.16 91 LEU A C 1
ATOM 703 O O . LEU A 1 93 ? -6.557 16.855 -15.724 1.00 34.16 91 LEU A O 1
ATOM 708 N N . ASP A 1 94 ? -7.151 17.763 -17.698 1.00 41.21 92 ASP A N 1
ATOM 709 C CA . ASP A 1 94 ? -6.488 16.790 -18.567 1.00 44.15 92 ASP A CA 1
ATOM 710 C C . ASP A 1 94 ? -5.528 17.564 -19.494 1.00 46.83 92 ASP A C 1
ATOM 711 O O . ASP A 1 94 ? -5.943 18.407 -20.316 1.00 40.57 92 ASP A O 1
ATOM 716 N N . ILE A 1 95 ? -4.232 17.343 -19.282 1.00 42.81 93 ILE A N 1
ATOM 717 C CA . ILE A 1 95 ? -3.193 18.124 -19.923 1.00 45.21 93 ILE A CA 1
ATOM 718 C C . ILE A 1 95 ? -2.312 17.200 -20.779 1.00 47.59 93 ILE A C 1
ATOM 719 O O . ILE A 1 95 ? -1.762 16.225 -20.278 1.00 41.74 93 ILE A O 1
ATOM 724 N N . GLN A 1 96 ? -2.189 17.519 -22.061 1.00 47.24 94 GLN A N 1
ATOM 725 C CA . GLN A 1 96 ? -1.355 16.749 -22.979 1.00 56.18 94 GLN A CA 1
ATOM 726 C C . GLN A 1 96 ? -0.339 17.696 -23.632 1.00 48.59 94 GLN A C 1
ATOM 727 O O . GLN A 1 96 ? -0.588 18.908 -23.761 1.00 49.07 94 GLN A O 1
ATOM 733 N N . ASP A 1 97 ? 0.804 17.146 -24.049 1.00 58.09 95 ASP A N 1
ATOM 734 C CA . ASP A 1 97 ? 1.876 17.970 -24.681 1.00 62.46 95 ASP A CA 1
ATOM 735 C C . ASP A 1 97 ? 1.462 18.406 -26.075 1.00 66.92 95 ASP A C 1
ATOM 736 O O . ASP A 1 97 ? 1.841 19.478 -26.535 1.00 70.53 95 ASP A O 1
ATOM 741 N N . ASP A 1 98 ? 0.618 17.596 -26.708 1.00 73.58 96 ASP A N 1
ATOM 742 C CA . ASP A 1 98 ? 0.138 17.851 -28.079 1.00 78.32 96 ASP A CA 1
ATOM 743 C C . ASP A 1 98 ? -1.139 18.729 -28.189 1.00 75.76 96 ASP A C 1
ATOM 744 O O . ASP A 1 98 ? -1.431 19.247 -29.261 1.00 73.27 96 ASP A O 1
ATOM 749 N N . ASN A 1 99 ? -1.898 18.903 -27.106 1.00 74.00 97 ASN A N 1
ATOM 750 C CA . ASN A 1 99 ? -3.171 19.645 -27.192 1.00 72.65 97 ASN A CA 1
ATOM 751 C C . ASN A 1 99 ? -3.283 20.806 -26.229 1.00 67.74 97 ASN A C 1
ATOM 752 O O . ASN A 1 99 ? -2.446 21.008 -25.341 1.00 63.62 97 ASN A O 1
ATOM 757 N N . LEU A 1 100 ? -4.340 21.578 -26.431 1.00 61.90 98 LEU A N 1
ATOM 758 C CA . LEU A 1 100 ? -4.764 22.519 -25.423 1.00 60.67 98 LEU A CA 1
ATOM 759 C C . LEU A 1 100 ? -5.214 21.739 -24.168 1.00 50.65 98 LEU A C 1
ATOM 760 O O . LEU A 1 100 ? -5.878 20.674 -24.273 1.00 48.95 98 LEU A O 1
ATOM 765 N N . PRO A 1 101 ? -4.874 22.282 -22.986 1.00 47.22 99 PRO A N 1
ATOM 766 C CA . PRO A 1 101 ? -5.372 21.705 -21.739 1.00 44.89 99 PRO A CA 1
ATOM 767 C C . PRO A 1 101 ? -6.921 21.737 -21.688 1.00 45.08 99 PRO A C 1
ATOM 768 O O . PRO A 1 101 ? -7.562 22.721 -22.154 1.00 41.60 99 PRO A O 1
ATOM 772 N N . LYS A 1 102 ? -7.495 20.656 -21.163 1.00 40.23 100 LYS A N 1
ATOM 773 C CA . LYS A 1 102 ? -8.948 20.582 -20.885 1.00 40.89 100 LYS A CA 1
ATOM 774 C C . LYS A 1 102 ? -9.329 20.521 -19.379 1.00 39.96 100 LYS A C 1
ATOM 775 O O . LYS A 1 102 ? -8.585 20.039 -18.491 1.00 33.42 100 LYS A O 1
ATOM 781 N N . LEU A 1 103 ? -10.492 21.083 -19.122 1.00 37.30 101 LEU A N 1
ATOM 782 C CA . LEU A 1 103 ? -11.145 21.020 -17.858 1.00 36.11 101 LEU A CA 1
ATOM 783 C C . LEU A 1 103 ? -12.248 20.006 -18.043 1.00 35.22 101 LEU A C 1
ATOM 784 O O . LEU A 1 103 ? -13.011 20.100 -19.001 1.00 40.95 101 LEU A O 1
ATOM 789 N N . ILE A 1 104 ? -12.257 18.976 -17.206 1.00 32.05 102 ILE A N 1
ATOM 790 C CA . ILE A 1 104 ? -13.253 17.935 -17.254 1.00 31.03 102 ILE A CA 1
ATOM 791 C C . ILE A 1 104 ? -14.169 18.157 -16.044 1.00 30.53 102 ILE A C 1
ATOM 792 O O . ILE A 1 104 ? -13.684 18.368 -14.942 1.00 27.48 102 ILE A O 1
ATOM 797 N N . VAL A 1 105 ? -15.493 18.090 -16.249 1.00 29.88 103 VAL A N 1
ATOM 798 C CA . VAL A 1 105 ? -16.453 18.432 -15.202 1.00 32.05 103 VAL A CA 1
ATOM 799 C C . VAL A 1 105 ? -17.469 17.348 -15.327 1.00 27.91 103 VAL A C 1
ATOM 800 O O . VAL A 1 105 ? -17.994 17.127 -16.408 1.00 29.91 103 VAL A O 1
ATOM 804 N N . CYS A 1 106 ? -17.625 16.561 -14.298 1.00 31.33 104 CYS A N 1
ATOM 805 C CA . CYS A 1 106 ? -18.456 15.368 -14.433 1.00 29.67 104 CYS A CA 1
ATOM 806 C C . CYS A 1 106 ? -19.165 14.886 -13.198 1.00 27.00 104 CYS A C 1
ATOM 807 O O . CYS A 1 106 ? -18.806 15.232 -12.111 1.00 28.23 104 CYS A O 1
ATOM 810 N N . GLN A 1 107 ? -20.190 14.081 -13.400 1.00 28.40 105 GLN A N 1
ATOM 811 C CA . GLN A 1 107 ? -21.019 13.529 -12.301 1.00 28.14 105 GLN A CA 1
ATOM 812 C C . GLN A 1 107 ? -21.201 12.081 -12.667 1.00 26.06 105 GLN A C 1
ATOM 813 O O . GLN A 1 107 ? -21.271 11.748 -13.875 1.00 23.67 105 GLN A O 1
ATOM 819 N N . SER A 1 108 ? -21.188 11.220 -11.680 1.00 22.90 106 SER A N 1
ATOM 820 C CA . SER A 1 108 ? -21.461 9.798 -11.881 1.00 23.24 106 SER A CA 1
ATOM 821 C C . SER A 1 108 ? -22.768 9.343 -11.250 1.00 27.03 106 SER A C 1
ATOM 822 O O . SER A 1 108 ? -23.263 9.945 -10.277 1.00 27.40 106 SER A O 1
ATOM 825 N N . LEU A 1 109 ? -23.287 8.243 -11.800 1.00 28.45 107 LEU A N 1
ATOM 826 C CA . LEU A 1 109 ? -24.421 7.498 -11.281 1.00 24.61 107 LEU A CA 1
ATOM 827 C C . LEU A 1 109 ? -24.058 6.006 -11.276 1.00 27.56 107 LEU A C 1
ATOM 828 O O . LEU A 1 109 ? -23.848 5.360 -12.325 1.00 26.04 107 LEU A O 1
ATOM 833 N N . SER A 1 110 ? -23.953 5.467 -10.085 1.00 26.32 108 SER A N 1
ATOM 834 C CA . SER A 1 110 ? -23.649 4.041 -9.956 1.00 27.22 108 SER A CA 1
ATOM 835 C C . SER A 1 110 ? -24.862 3.204 -10.306 1.00 32.48 108 SER A C 1
ATOM 836 O O . SER A 1 110 ? -25.950 3.414 -9.766 1.00 36.29 108 SER A O 1
ATOM 839 N N . ALA A 1 111 ? -24.669 2.343 -11.320 1.00 31.78 109 ALA A N 1
ATOM 840 C CA . ALA A 1 111 ? -25.725 1.618 -11.952 1.00 31.76 109 ALA A CA 1
ATOM 841 C C . ALA A 1 111 ? -25.706 0.107 -11.696 1.00 31.13 109 ALA A C 1
ATOM 842 O O . ALA A 1 111 ? -26.686 -0.552 -11.984 1.00 34.20 109 ALA A O 1
ATOM 844 N N . ALA A 1 112 ? -24.647 -0.450 -11.120 1.00 33.50 110 ALA A N 1
ATOM 845 C CA . ALA A 1 112 ? -24.547 -1.903 -11.024 1.00 32.58 110 ALA A CA 1
ATOM 846 C C . ALA A 1 112 ? -25.596 -2.546 -10.129 1.00 37.05 110 ALA A C 1
ATOM 847 O O . ALA A 1 112 ? -25.810 -3.728 -10.252 1.00 37.36 110 ALA A O 1
ATOM 849 N N . ALA A 1 113 ? -26.204 -1.782 -9.218 1.00 34.41 111 ALA A N 1
ATOM 850 C CA . ALA A 1 113 ? -27.229 -2.294 -8.320 1.00 35.84 111 ALA A CA 1
ATOM 851 C C . ALA A 1 113 ? -28.604 -2.122 -8.866 1.00 35.36 111 ALA A C 1
ATOM 852 O O . ALA A 1 113 ? -29.571 -2.461 -8.193 1.00 38.32 111 ALA A O 1
ATOM 854 N N . GLY A 1 114 ? -28.708 -1.609 -10.085 1.00 36.97 112 GLY A N 1
ATOM 855 C CA . GLY A 1 114 ? -29.982 -1.294 -10.700 1.00 33.93 112 GLY A CA 1
ATOM 856 C C . GLY A 1 114 ? -30.345 0.195 -10.515 1.00 34.33 112 GLY A C 1
ATOM 857 O O . GLY A 1 114 ? -29.909 0.854 -9.558 1.00 34.23 112 GLY A O 1
ATOM 858 N N . LEU A 1 115 ? -31.173 0.687 -11.424 1.00 31.29 113 LEU A N 1
ATOM 859 C CA . LEU A 1 115 ? -31.775 2.038 -11.411 1.00 33.80 113 LEU A CA 1
ATOM 860 C C . LEU A 1 115 ? -33.237 2.007 -11.902 1.00 31.53 113 LEU A C 1
ATOM 861 O O . LEU A 1 115 ? -33.611 1.106 -12.630 1.00 36.39 113 LEU A O 1
ATOM 866 N N . THR A 1 116 ? -34.008 3.015 -11.522 1.00 31.52 114 THR A N 1
ATOM 867 C CA . THR A 1 116 ? -35.233 3.338 -12.202 1.00 32.91 114 THR A CA 1
ATOM 868 C C . THR A 1 116 ? -34.937 4.370 -13.285 1.00 38.61 114 THR A C 1
ATOM 869 O O . THR A 1 116 ? -33.880 5.034 -13.293 1.00 30.38 114 THR A O 1
ATOM 873 N N . TYR A 1 117 ? -35.868 4.478 -14.222 1.00 37.01 115 TYR A N 1
ATOM 874 C CA . TYR A 1 117 ? -35.850 5.537 -15.239 1.00 34.88 115 TYR A CA 1
ATOM 875 C C . TYR A 1 117 ? -35.840 6.950 -14.612 1.00 38.61 115 TYR A C 1
ATOM 876 O O . TYR A 1 117 ? -35.028 7.830 -15.013 1.00 33.93 115 TYR A O 1
ATOM 885 N N . GLY A 1 118 ? -36.719 7.152 -13.619 1.00 33.91 116 GLY A N 1
ATOM 886 C CA . GLY A 1 118 ? -36.817 8.397 -12.850 1.00 32.88 116 GLY A CA 1
ATOM 887 C C . GLY A 1 118 ? -35.497 8.825 -12.197 1.00 32.75 116 GLY A C 1
ATOM 888 O O . GLY A 1 118 ? -35.158 9.997 -12.163 1.00 31.73 116 GLY A O 1
ATOM 889 N N . GLN A 1 119 ? -34.729 7.866 -11.696 1.00 30.43 117 GLN A N 1
ATOM 890 C CA . GLN A 1 119 ? -33.394 8.189 -11.183 1.00 29.41 117 GLN A CA 1
ATOM 891 C C . GLN A 1 119 ? -32.404 8.658 -12.226 1.00 29.67 117 GLN A C 1
ATOM 892 O O . GLN A 1 119 ? -31.576 9.589 -11.980 1.00 33.19 117 GLN A O 1
ATOM 898 N N . PHE A 1 120 ? -32.454 8.029 -13.390 1.00 29.84 118 PHE A N 1
ATOM 899 C CA . PHE A 1 120 ? -31.695 8.484 -14.533 1.00 28.82 118 PHE A CA 1
ATOM 900 C C . PHE A 1 120 ? -32.040 9.904 -14.973 1.00 31.16 118 PHE A C 1
ATOM 901 O O . PHE A 1 120 ? -31.158 10.705 -15.201 1.00 28.28 118 PHE A O 1
ATOM 909 N N . VAL A 1 121 ? -33.325 10.215 -15.049 1.00 29.97 119 VAL A N 1
ATOM 910 C CA . VAL A 1 121 ? -33.789 11.525 -15.431 1.00 30.17 119 VAL A CA 1
ATOM 911 C C . VAL A 1 121 ? -33.315 12.599 -14.483 1.00 28.42 119 VAL A C 1
ATOM 912 O O . VAL A 1 121 ? -32.844 13.659 -14.920 1.00 30.36 119 VAL A O 1
ATOM 916 N N . HIS A 1 122 ? -33.451 12.339 -13.172 1.00 26.98 120 HIS A N 1
ATOM 917 C CA . HIS A 1 122 ? -32.952 13.217 -12.164 1.00 30.31 120 HIS A CA 1
ATOM 918 C C . HIS A 1 122 ? -31.440 13.459 -12.329 1.00 27.14 120 HIS A C 1
ATOM 919 O O . HIS A 1 122 ? -30.932 14.564 -12.214 1.00 30.69 120 HIS A O 1
ATOM 926 N N . PHE A 1 123 ? -30.710 12.387 -12.539 1.00 26.80 121 PHE A N 1
ATOM 927 C CA . PHE A 1 123 ? -29.267 12.496 -12.797 1.00 24.75 121 PHE A CA 1
ATOM 928 C C . PHE A 1 123 ? -28.913 13.380 -13.986 1.00 27.42 121 PHE A C 1
ATOM 929 O O . PHE A 1 123 ? -28.013 14.258 -13.892 1.00 27.77 121 PHE A O 1
ATOM 937 N N . MET A 1 124 ? -29.606 13.170 -15.103 1.00 28.16 122 MET A N 1
ATOM 938 C CA . MET A 1 124 ? -29.410 14.022 -16.289 1.00 27.45 122 MET A CA 1
ATOM 939 C C . MET A 1 124 ? -29.715 15.453 -15.960 1.00 31.12 122 MET A C 1
ATOM 940 O O . MET A 1 124 ? -28.948 16.322 -16.344 1.00 29.46 122 MET A O 1
ATOM 945 N N . LYS A 1 125 ? -30.788 15.710 -15.203 1.00 31.00 123 LYS A N 1
ATOM 946 C CA . LYS A 1 125 ? -31.131 17.096 -14.887 1.00 29.73 123 LYS A CA 1
ATOM 947 C C . LYS A 1 125 ? -30.160 17.752 -13.918 1.00 31.45 123 LYS A C 1
ATOM 948 O O . LYS A 1 125 ? -29.755 18.910 -14.103 1.00 31.28 123 LYS A O 1
ATOM 954 N N . GLU A 1 126 ? -29.797 17.010 -12.871 1.00 31.42 124 GLU A N 1
ATOM 955 C CA . GLU A 1 126 ? -28.922 17.488 -11.840 1.00 29.67 124 GLU A CA 1
ATOM 956 C C . GLU A 1 126 ? -27.525 17.717 -12.389 1.00 29.39 124 GLU A C 1
ATOM 957 O O . GLU A 1 126 ? -26.964 18.795 -12.188 1.00 26.05 124 GLU A O 1
ATOM 963 N N . SER A 1 127 ? -27.018 16.741 -13.135 1.00 29.80 125 SER A N 1
ATOM 964 C CA . SER A 1 127 ? -25.697 16.844 -13.769 1.00 30.16 125 SER A CA 1
ATOM 965 C C . SER A 1 127 ? -25.577 18.041 -14.716 1.00 31.90 125 SER A C 1
ATOM 966 O O . SER A 1 127 ? -24.610 18.827 -14.640 1.00 26.43 125 SER A O 1
ATOM 969 N N . GLU A 1 128 ? -26.547 18.163 -15.596 1.00 30.25 126 GLU A N 1
ATOM 970 C CA . GLU A 1 128 ? -26.581 19.299 -16.545 1.00 33.08 126 GLU A CA 1
ATOM 971 C C . GLU A 1 128 ? -26.517 20.637 -15.804 1.00 33.84 126 GLU A C 1
ATOM 972 O O . GLU A 1 128 ? -25.756 21.575 -16.144 1.00 33.73 126 GLU A O 1
ATOM 978 N N . GLU A 1 129 ? -27.291 20.740 -14.752 1.00 32.77 127 GLU A N 1
ATOM 979 C CA . GLU A 1 129 ? -27.332 21.969 -13.954 1.00 38.96 127 GLU A CA 1
ATOM 980 C C . GLU A 1 129 ? -26.013 22.241 -13.190 1.00 35.06 127 GLU A C 1
ATOM 981 O O . GLU A 1 129 ? -25.556 23.381 -13.114 1.00 31.58 127 GLU A O 1
ATOM 987 N N . GLN A 1 130 ? -25.465 21.226 -12.548 1.00 32.93 128 GLN A N 1
ATOM 988 C CA . GLN A 1 130 ? -24.234 21.400 -11.743 1.00 32.84 128 GLN A CA 1
ATOM 989 C C . GLN A 1 130 ? -23.042 21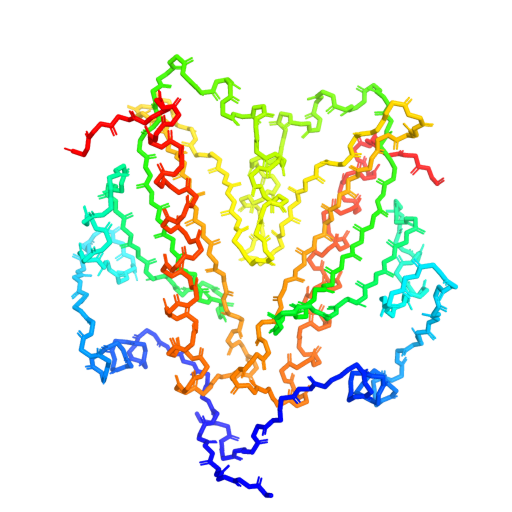.618 -12.660 1.00 29.25 128 GLN A C 1
ATOM 990 O O . GLN A 1 130 ? -22.136 22.442 -12.383 1.00 33.66 128 GLN A O 1
ATOM 996 N N . ILE A 1 131 ? -23.052 20.916 -13.788 1.00 32.01 129 ILE A N 1
ATOM 997 C CA . ILE A 1 131 ? -21.931 20.987 -14.725 1.00 35.40 129 ILE A CA 1
ATOM 998 C C . ILE A 1 131 ? -21.883 22.378 -15.369 1.00 38.36 129 ILE A C 1
ATOM 999 O O . ILE A 1 131 ? -20.804 23.019 -15.424 1.00 35.07 129 ILE A O 1
ATOM 1004 N N . SER A 1 132 ? -23.047 22.872 -15.773 1.00 37.42 130 SER A N 1
ATOM 1005 C CA . SER A 1 132 ? -23.128 24.108 -16.528 1.00 33.03 130 SER A CA 1
ATOM 1006 C C . SER A 1 132 ? -22.818 25.304 -15.658 1.00 38.58 130 SER A C 1
ATOM 1007 O O . SER A 1 132 ? -22.123 26.203 -16.104 1.00 40.97 130 SER A O 1
ATOM 1010 N N . MET A 1 133 ? -23.229 25.268 -14.389 1.00 42.59 131 MET A N 1
ATOM 1011 C CA . MET A 1 133 ? -22.785 26.202 -13.376 1.00 37.96 131 MET A CA 1
ATOM 1012 C C . MET A 1 133 ? -21.252 26.334 -13.249 1.00 39.04 131 MET A C 1
ATOM 1013 O O . MET A 1 133 ? -20.718 27.442 -13.230 1.00 35.13 131 MET A O 1
ATOM 1018 N N . ILE A 1 134 ? -20.549 25.227 -13.121 1.00 31.75 132 ILE A N 1
ATOM 1019 C CA . ILE A 1 134 ? -19.061 25.260 -13.037 1.00 33.40 132 ILE A CA 1
ATOM 1020 C C . ILE A 1 134 ? -18.461 25.851 -14.270 1.00 32.14 132 ILE A C 1
ATOM 1021 O O . ILE A 1 134 ? -17.643 26.782 -14.186 1.00 39.87 132 ILE A O 1
ATOM 1026 N N . VAL A 1 135 ? -18.891 25.337 -15.415 1.00 32.77 133 VAL A N 1
ATOM 1027 C CA . VAL A 1 135 ? -18.338 25.712 -16.715 1.00 37.12 133 VAL A CA 1
ATOM 1028 C C . VAL A 1 135 ? -18.669 27.164 -17.075 1.00 44.38 133 VAL A C 1
ATOM 1029 O O . VAL A 1 135 ? -17.787 27.880 -17.544 1.00 34.88 133 VAL A O 1
ATOM 1033 N N . MET A 1 136 ? -19.897 27.621 -16.808 1.00 43.27 134 MET A N 1
ATOM 1034 C CA . MET A 1 136 ? -20.232 29.025 -17.054 1.00 44.26 134 MET A CA 1
ATOM 1035 C C . MET A 1 136 ? -19.485 29.977 -16.142 1.00 40.21 134 MET A C 1
ATOM 1036 O O . MET A 1 136 ? -19.109 31.060 -16.557 1.00 42.85 134 MET A O 1
ATOM 1041 N N . GLU A 1 137 ? -19.298 29.608 -14.884 1.00 42.58 135 GLU A N 1
ATOM 1042 C CA . GLU A 1 137 ? -18.519 30.414 -13.988 1.00 42.67 135 GLU A CA 1
ATOM 1043 C C . GLU A 1 137 ? -16.998 30.518 -14.400 1.00 41.55 135 GLU A C 1
ATOM 1044 O O . GLU A 1 137 ? -16.388 31.581 -14.282 1.00 47.09 135 GLU A O 1
ATOM 1050 N N . ALA A 1 138 ? -16.423 29.433 -14.897 1.00 37.98 136 ALA A N 1
ATOM 1051 C CA . ALA A 1 138 ? -15.075 29.432 -15.450 1.00 43.78 136 ALA A CA 1
ATOM 1052 C C . ALA A 1 138 ? -14.994 30.331 -16.697 1.00 47.02 136 ALA A C 1
ATOM 1053 O O . ALA A 1 138 ? -14.021 31.073 -16.850 1.00 44.16 136 ALA A O 1
ATOM 1055 N N . PHE A 1 139 ? -15.993 30.226 -17.583 1.00 41.97 137 PHE A N 1
ATOM 1056 C CA . PHE A 1 139 ? -16.079 31.076 -18.781 1.00 48.05 137 PHE A CA 1
ATOM 1057 C C . PHE A 1 139 ? -16.160 32.549 -18.414 1.00 49.96 137 PHE A C 1
ATOM 1058 O O . PHE A 1 139 ? -15.406 33.368 -18.914 1.00 56.63 137 PHE A O 1
ATOM 1066 N N . ALA A 1 140 ? -17.057 32.883 -17.507 1.00 54.87 138 ALA A N 1
ATOM 1067 C CA . ALA A 1 140 ? -17.272 34.266 -17.133 1.00 52.16 138 ALA A CA 1
ATOM 1068 C C . ALA A 1 140 ? -16.078 34.848 -16.390 1.00 57.10 138 ALA A C 1
ATOM 1069 O O . ALA A 1 140 ? -15.937 36.058 -16.325 1.00 55.95 138 ALA A O 1
ATOM 1071 N N . ASN A 1 141 ? -15.262 33.996 -15.769 1.00 56.48 139 ASN A N 1
ATOM 1072 C CA . ASN A 1 141 ? -14.018 34.426 -15.148 1.00 50.48 139 ASN A CA 1
ATOM 1073 C C . ASN A 1 141 ? -12.861 34.443 -16.150 1.00 54.58 139 ASN A C 1
ATOM 1074 O O . ASN A 1 141 ? -11.718 34.543 -15.741 1.00 54.66 139 ASN A O 1
ATOM 1079 N N . HIS A 1 142 ? -13.158 34.324 -17.450 1.00 54.45 140 HIS A N 1
ATOM 1080 C CA . HIS A 1 142 ? -12.154 34.435 -18.507 1.00 58.16 140 HIS A CA 1
ATOM 1081 C C . HIS A 1 142 ? -11.089 33.341 -18.450 1.00 56.68 140 HIS A C 1
ATOM 1082 O O . HIS A 1 142 ? -9.929 33.609 -18.702 1.00 51.23 140 HIS A O 1
ATOM 1089 N N . LEU A 1 143 ? -11.487 32.103 -18.136 1.00 55.97 141 LEU A N 1
ATOM 1090 C CA . LEU A 1 143 ? -10.550 30.992 -17.977 1.00 48.72 141 LEU A CA 1
ATOM 1091 C C . LEU A 1 143 ? -10.507 30.048 -19.154 1.00 47.57 141 LEU A C 1
ATOM 1092 O O . LEU A 1 143 ? -9.639 29.161 -19.229 1.00 47.96 141 LEU A O 1
ATOM 1097 N N . LEU A 1 144 ? -11.409 30.246 -20.101 1.00 46.16 142 LEU A N 1
ATOM 1098 C CA . LEU A 1 144 ? -11.629 29.260 -21.143 1.00 49.79 142 LEU A CA 1
ATOM 1099 C C . LEU A 1 144 ? -11.560 29.889 -22.513 1.00 56.41 142 LEU A C 1
ATOM 1100 O O . LEU A 1 144 ? -11.746 31.096 -22.662 1.00 58.18 142 LEU A O 1
ATOM 1105 N N . MET A 1 145 ? -11.249 29.077 -23.508 1.00 59.46 143 MET A N 1
ATOM 1106 C CA . MET A 1 145 ? -11.447 29.485 -24.890 1.00 72.59 143 MET A CA 1
ATOM 1107 C C . MET A 1 145 ? -12.850 29.119 -25.357 1.00 74.77 143 MET A C 1
ATOM 1108 O O . MET A 1 145 ? -13.635 28.531 -24.612 1.00 73.45 143 MET A O 1
ATOM 1113 N N . ILE A 1 146 ? -13.166 29.483 -26.589 1.00 75.94 144 ILE A N 1
ATOM 1114 C CA . ILE A 1 146 ? -14.533 29.394 -27.087 1.00 78.79 144 ILE A CA 1
ATOM 1115 C C . ILE A 1 146 ? -14.673 28.206 -28.037 1.00 73.50 144 ILE A C 1
ATOM 1116 O O . ILE A 1 146 ? -13.837 28.007 -28.909 1.00 70.83 144 ILE A O 1
ATOM 1121 N N . ALA B 1 2 ? -38.091 -10.553 -15.056 1.00 78.64 0 ALA B N 1
ATOM 1122 C CA . ALA B 1 2 ? -38.929 -9.728 -14.151 1.00 82.25 0 ALA B CA 1
ATOM 1123 C C . ALA B 1 2 ? -38.083 -9.203 -13.002 1.00 85.83 0 ALA B C 1
ATOM 1124 O O . ALA B 1 2 ? -37.831 -7.997 -12.910 1.00 93.83 0 ALA B O 1
ATOM 1126 N N . MET B 1 3 ? -37.600 -10.121 -12.166 1.00 86.60 1 MET B N 1
ATOM 1127 C CA . MET B 1 3 ? -37.004 -9.802 -10.843 1.00 84.85 1 MET B CA 1
ATOM 1128 C C . MET B 1 3 ? -37.989 -9.081 -9.891 1.00 84.74 1 MET B C 1
ATOM 1129 O O . MET B 1 3 ? -39.064 -8.620 -10.310 1.00 101.77 1 MET B O 1
ATOM 1134 N N . GLY B 1 4 ? -37.635 -9.020 -8.607 1.00 65.71 2 GLY B N 1
ATOM 1135 C CA . GLY B 1 4 ? -38.568 -8.579 -7.579 1.00 57.23 2 GLY B CA 1
ATOM 1136 C C . GLY B 1 4 ? -38.755 -7.084 -7.486 1.00 49.88 2 GLY B C 1
ATOM 1137 O O . GLY B 1 4 ? -38.154 -6.310 -8.214 1.00 49.48 2 GLY B O 1
ATOM 1138 N N . MET B 1 5 ? -39.596 -6.673 -6.568 1.00 35.49 3 MET B N 1
ATOM 1139 C CA . MET B 1 5 ? -39.878 -5.272 -6.398 1.00 38.25 3 MET B CA 1
ATOM 1140 C C . MET B 1 5 ? -39.296 -4.793 -5.083 1.00 36.26 3 MET B C 1
ATOM 1141 O O . MET B 1 5 ? -39.087 -5.611 -4.134 1.00 30.94 3 MET B O 1
ATOM 1146 N N . VAL B 1 6 ? -38.985 -3.489 -5.041 1.00 32.74 4 VAL B N 1
ATOM 1147 C CA . VAL B 1 6 ? -38.392 -2.890 -3.845 1.00 31.40 4 VAL B CA 1
ATOM 1148 C C . VAL B 1 6 ? -38.917 -1.507 -3.630 1.00 30.35 4 VAL B C 1
ATOM 1149 O O . VAL B 1 6 ? -39.293 -0.822 -4.583 1.00 32.17 4 VAL B O 1
ATOM 1153 N N . SER B 1 7 ? -38.921 -1.107 -2.360 1.00 29.50 5 SER B N 1
ATOM 1154 C CA . SER B 1 7 ? -39.347 0.213 -1.982 1.00 30.61 5 SER B CA 1
ATOM 1155 C C . SER B 1 7 ? -38.358 1.298 -2.417 1.00 32.79 5 SER B C 1
ATOM 1156 O O . SER B 1 7 ? -37.180 1.189 -2.164 1.00 31.29 5 SER B O 1
ATOM 1159 N N . LEU B 1 8 ? -38.919 2.341 -3.007 1.00 36.04 6 LEU B N 1
ATOM 1160 C CA . LEU B 1 8 ? -38.230 3.553 -3.372 1.00 38.84 6 LEU B CA 1
ATOM 1161 C C . LEU B 1 8 ? -38.593 4.614 -2.338 1.00 36.70 6 LEU B C 1
ATOM 1162 O O . LEU B 1 8 ? -39.775 4.948 -2.146 1.00 38.63 6 LEU B O 1
ATOM 1167 N N . VAL B 1 9 ? -37.576 5.130 -1.656 1.00 33.43 7 VAL B N 1
ATOM 1168 C CA . VAL B 1 9 ? -37.782 5.946 -0.470 1.00 39.68 7 VAL B CA 1
ATOM 1169 C C . VAL B 1 9 ? -36.936 7.235 -0.623 1.00 35.35 7 VAL B C 1
ATOM 1170 O O . VAL B 1 9 ? -35.744 7.110 -0.909 1.00 28.39 7 VAL B O 1
ATOM 1174 N N . VAL B 1 10 ? -37.501 8.422 -0.375 1.00 34.58 8 VAL B N 1
ATOM 1175 C CA . VAL B 1 10 ? -36.670 9.651 -0.127 1.00 34.98 8 VAL B CA 1
ATOM 1176 C C . VAL B 1 10 ? -36.291 9.537 1.322 1.00 41.70 8 VAL B C 1
ATOM 1177 O O . VAL B 1 10 ? -37.157 9.552 2.171 1.00 39.18 8 VAL B O 1
ATOM 1181 N N . PRO B 1 11 ? -34.992 9.330 1.620 1.00 37.58 9 PRO B N 1
ATOM 1182 C CA . PRO B 1 11 ? -34.587 9.096 2.998 1.00 37.38 9 PRO B CA 1
ATOM 1183 C C . PRO B 1 11 ? -34.389 10.373 3.822 1.00 40.35 9 PRO B C 1
ATOM 1184 O O . PRO B 1 11 ? -34.091 11.412 3.292 1.00 36.33 9 PRO B O 1
ATOM 1188 N N . ASP B 1 12 ? -34.564 10.265 5.126 1.00 37.69 10 ASP B N 1
ATOM 1189 C CA . ASP B 1 12 ? -34.107 11.265 6.057 1.00 38.55 10 ASP B CA 1
ATOM 1190 C C . ASP B 1 12 ? -33.013 10.577 6.795 1.00 37.63 10 ASP B C 1
ATOM 1191 O O . ASP B 1 12 ? -32.705 9.401 6.498 1.00 34.23 10 ASP B O 1
ATOM 1196 N N . LEU B 1 13 ? -32.383 11.273 7.718 1.00 37.83 11 LEU B N 1
ATOM 1197 C CA . LEU B 1 13 ? -31.314 10.663 8.507 1.00 41.00 11 LEU B CA 1
ATOM 1198 C C . LEU B 1 13 ? -31.739 9.414 9.328 1.00 38.74 11 LEU B C 1
ATOM 1199 O O . LEU B 1 13 ? -30.928 8.510 9.517 1.00 39.69 11 LEU B O 1
ATOM 1204 N N . ASP B 1 14 ? -32.967 9.377 9.817 1.00 34.62 12 ASP B N 1
ATOM 1205 C CA . ASP B 1 14 ? -33.495 8.136 10.422 1.00 41.27 12 ASP B CA 1
ATOM 1206 C C . ASP B 1 14 ? -33.574 6.929 9.485 1.00 31.85 12 ASP B C 1
ATOM 1207 O O . ASP B 1 14 ? -33.248 5.842 9.912 1.00 41.67 12 ASP B O 1
ATOM 1212 N N . VAL B 1 15 ? -33.988 7.117 8.232 1.00 32.71 13 VAL B N 1
ATOM 1213 C CA . VAL B 1 15 ? -33.956 6.036 7.245 1.00 34.96 13 VAL B CA 1
ATOM 1214 C C . VAL B 1 15 ? -32.539 5.524 7.152 1.00 32.57 13 VAL B C 1
ATOM 1215 O O . VAL B 1 15 ? -32.309 4.346 7.233 1.00 29.86 13 VAL B O 1
ATOM 1219 N N . LEU B 1 16 ? -31.546 6.423 7.124 1.00 32.30 14 LEU B N 1
ATOM 1220 C CA . LEU B 1 16 ? -30.165 5.958 6.988 1.00 30.53 14 LEU B CA 1
ATOM 1221 C C . LEU B 1 16 ? -29.618 5.224 8.200 1.00 35.85 14 LEU B C 1
ATOM 1222 O O . LEU B 1 16 ? -28.914 4.233 8.056 1.00 32.08 14 LEU B O 1
ATOM 1227 N N . ARG B 1 17 ? -29.923 5.699 9.406 1.00 33.38 15 ARG B N 1
ATOM 1228 C CA . ARG B 1 17 ? -29.463 4.998 10.591 1.00 35.39 15 ARG B CA 1
ATOM 1229 C C . ARG B 1 17 ? -30.017 3.550 10.585 1.00 30.26 15 ARG B C 1
ATOM 1230 O O . ARG B 1 17 ? -29.305 2.615 10.901 1.00 32.72 15 ARG B O 1
ATOM 1238 N N . ARG B 1 18 ? -31.295 3.406 10.289 1.00 33.34 16 ARG B N 1
ATOM 1239 C CA . ARG B 1 18 ? -31.943 2.062 10.170 1.00 33.53 16 ARG B CA 1
ATOM 1240 C C . ARG B 1 18 ? -31.254 1.206 9.107 1.00 39.77 16 ARG B C 1
ATOM 1241 O O . ARG B 1 18 ? -30.946 0.014 9.343 1.00 37.40 16 ARG B O 1
ATOM 1244 N N . TRP B 1 19 ? -30.921 1.825 7.957 1.00 37.77 17 TRP B N 1
ATOM 1245 C CA . TRP B 1 19 ? -30.232 1.107 6.907 1.00 31.99 17 TRP B CA 1
ATOM 1246 C C . TRP B 1 19 ? -28.816 0.696 7.246 1.00 34.11 17 TRP B C 1
ATOM 1247 O O . TRP B 1 19 ? -28.373 -0.393 6.902 1.00 30.83 17 TRP B O 1
ATOM 1258 N N . LEU B 1 20 ? -28.102 1.549 7.952 1.00 33.46 18 LEU B N 1
ATOM 1259 C CA . LEU B 1 20 ? -26.789 1.139 8.426 1.00 30.39 18 LEU B CA 1
ATOM 1260 C C . LEU B 1 20 ? -26.890 -0.004 9.450 1.00 32.33 18 LEU B C 1
ATOM 1261 O O . LEU B 1 20 ? -26.062 -0.915 9.457 1.00 33.87 18 LEU B O 1
ATOM 1266 N N . ASP B 1 21 ? -27.845 0.120 10.368 1.00 37.11 19 ASP B N 1
AT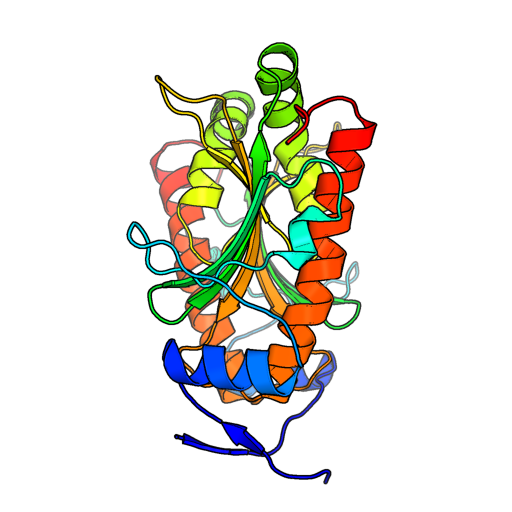OM 1267 C CA . ASP B 1 21 ? -28.160 -0.966 11.336 1.00 39.82 19 ASP B CA 1
ATOM 1268 C C . ASP B 1 21 ? -28.452 -2.270 10.642 1.00 36.73 19 ASP B C 1
ATOM 1269 O O . ASP B 1 21 ? -27.908 -3.302 11.016 1.00 41.93 19 ASP B O 1
ATOM 1274 N N . GLN B 1 22 ? -29.252 -2.218 9.583 1.00 42.57 20 GLN B N 1
ATOM 1275 C CA . GLN B 1 22 ? -29.556 -3.437 8.826 1.00 41.01 20 GLN B CA 1
ATOM 1276 C C . GLN B 1 22 ? -28.313 -4.067 8.217 1.00 41.55 20 GLN B C 1
ATOM 1277 O O . GLN B 1 22 ? -28.334 -5.244 7.895 1.00 43.92 20 GLN B O 1
ATOM 1283 N N . GLN B 1 23 ? -27.250 -3.294 7.996 1.00 40.40 21 GLN B N 1
ATOM 1284 C CA . GLN B 1 23 ? -25.972 -3.824 7.440 1.00 35.21 21 GLN B CA 1
ATOM 1285 C C . GLN B 1 23 ? -24.980 -4.149 8.532 1.00 34.24 21 GLN B C 1
ATOM 1286 O O . GLN B 1 23 ? -23.790 -4.458 8.256 1.00 33.76 21 GLN B O 1
ATOM 1292 N N . SER B 1 24 ? -25.428 -4.027 9.774 1.00 36.82 22 SER B N 1
ATOM 1293 C CA . SER B 1 24 ? -24.550 -4.079 10.941 1.00 40.36 22 SER B CA 1
ATOM 1294 C C . SER B 1 24 ? -23.327 -3.171 10.819 1.00 40.18 22 SER B C 1
ATOM 1295 O O . SER B 1 24 ? -22.220 -3.582 11.164 1.00 36.94 22 SER B O 1
ATOM 1298 N N . ILE B 1 25 ? -23.496 -1.938 10.320 1.00 35.56 23 ILE B N 1
ATOM 1299 C CA . ILE B 1 25 ? -22.364 -0.989 10.299 1.00 35.75 23 ILE B CA 1
ATOM 1300 C C . ILE B 1 25 ? -22.591 -0.099 11.480 1.00 37.24 23 ILE B C 1
ATOM 1301 O O . ILE B 1 25 ? -23.685 0.455 11.631 1.00 40.81 23 ILE B O 1
ATOM 1306 N N . THR B 1 26 ? -21.576 0.038 12.332 1.00 35.46 24 THR B N 1
ATOM 1307 C CA . THR B 1 26 ? -21.714 0.852 13.550 1.00 40.03 24 THR B CA 1
ATOM 1308 C C . THR B 1 26 ? -21.569 2.317 13.184 1.00 38.08 24 THR B C 1
ATOM 1309 O O . THR B 1 26 ? -20.745 2.644 12.352 1.00 37.52 24 THR B O 1
ATOM 1313 N N . TRP B 1 27 ? -22.400 3.183 13.756 1.00 40.37 25 TRP B N 1
ATOM 1314 C CA . TRP B 1 27 ? -22.250 4.635 13.560 1.00 40.01 25 TRP B CA 1
ATOM 1315 C C . TRP B 1 27 ? -22.331 5.317 14.929 1.00 45.84 25 TRP B C 1
ATOM 1316 O O . TRP B 1 27 ? -23.068 4.824 15.792 1.00 42.23 25 TRP B O 1
ATOM 1327 N N . PHE B 1 28 ? -21.559 6.402 15.109 1.00 45.75 26 PHE B N 1
ATOM 1328 C CA . PHE B 1 28 ? -21.538 7.247 16.334 1.00 52.18 26 PHE B CA 1
ATOM 1329 C C . PHE B 1 28 ? -22.034 8.672 15.944 1.00 59.36 26 PHE B C 1
ATOM 1330 O O . PHE B 1 28 ? -22.194 9.001 14.754 1.00 40.85 26 PHE B O 1
ATOM 1338 N N . GLU B 1 29 ? -22.188 9.549 16.931 1.00 63.36 27 GLU B N 1
ATOM 1339 C CA . GLU B 1 29 ? -22.608 10.939 16.667 1.00 63.94 27 GLU B CA 1
ATOM 1340 C C . GLU B 1 29 ? -21.757 12.018 17.357 1.00 66.37 27 GLU B C 1
ATOM 1341 O O . GLU B 1 29 ? -21.124 11.764 18.377 1.00 74.34 27 GLU B O 1
ATOM 1347 N N . CYS B 1 30 ? -21.691 13.181 16.713 1.00 61.73 28 CYS B N 1
ATOM 1348 C CA . CYS B 1 30 ? -21.070 14.426 17.202 1.00 54.80 28 CYS B CA 1
ATOM 1349 C C . CYS B 1 30 ? -22.250 15.095 17.971 1.00 61.79 28 CYS B C 1
ATOM 1350 O O . CYS B 1 30 ? -23.414 14.980 17.559 1.00 58.12 28 CYS B O 1
ATOM 1353 N N . ASP B 1 31 ? -21.984 15.766 19.090 1.00 60.46 29 ASP B N 1
ATOM 1354 C CA . ASP B 1 31 ? -22.953 16.747 19.586 1.00 63.89 29 ASP B CA 1
ATOM 1355 C C . ASP B 1 31 ? -22.743 18.073 18.819 1.00 61.88 29 ASP B C 1
ATOM 1356 O O . ASP B 1 31 ? -23.569 18.984 18.873 1.00 57.10 29 ASP B O 1
ATOM 1361 N N . SER B 1 32 ? -21.667 18.116 18.039 1.00 67.57 30 SER B N 1
ATOM 1362 C CA . SER B 1 32 ? -21.329 19.255 17.210 1.00 64.84 30 SER B CA 1
ATOM 1363 C C . SER B 1 32 ? -21.636 19.140 15.698 1.00 66.65 30 SER B C 1
ATOM 1364 O O . SER B 1 32 ? -21.298 20.047 14.945 1.00 59.79 30 SER B O 1
ATOM 1367 N N . CYS B 1 33 ? -22.252 18.055 15.224 1.00 63.72 31 CYS B N 1
ATOM 1368 C CA . CYS B 1 33 ? -22.509 17.978 13.773 1.00 56.92 31 CYS B CA 1
ATOM 1369 C C . CYS B 1 33 ? -23.629 17.084 13.473 1.00 50.05 31 CYS B C 1
ATOM 1370 O O . CYS B 1 33 ? -24.130 16.415 14.349 1.00 45.03 31 CYS B O 1
ATOM 1373 N N . GLN B 1 34 ? -24.066 17.098 12.227 1.00 46.32 32 GLN B N 1
ATOM 1374 C CA . GLN B 1 34 ? -25.227 16.363 11.866 1.00 44.77 32 GLN B CA 1
ATOM 1375 C C . GLN B 1 34 ? -24.905 15.048 11.198 1.00 42.97 32 GLN B C 1
ATOM 1376 O O . GLN B 1 34 ? -25.828 14.420 10.732 1.00 47.69 32 GLN B O 1
ATOM 1382 N N . ALA B 1 35 ? -23.643 14.602 11.181 1.00 36.21 33 ALA B N 1
ATOM 1383 C CA . ALA B 1 35 ? -23.268 13.430 10.391 1.00 35.33 33 ALA B CA 1
ATOM 1384 C C . ALA B 1 35 ? -23.327 12.145 11.224 1.00 36.20 33 ALA B C 1
ATOM 1385 O O . ALA B 1 35 ? -23.313 12.165 12.449 1.00 34.72 33 ALA B O 1
ATOM 1387 N N . LEU B 1 36 ? -23.389 11.018 10.550 1.00 30.81 34 LEU B N 1
ATOM 1388 C CA . LEU B 1 36 ? -23.285 9.743 11.208 1.00 31.08 34 LEU B CA 1
ATOM 1389 C C . LEU B 1 36 ? -21.860 9.272 11.007 1.00 33.19 34 LEU B C 1
ATOM 1390 O O . LEU B 1 36 ? -21.440 8.980 9.874 1.00 42.26 34 LEU B O 1
ATOM 1395 N N . HIS B 1 37 ? -21.081 9.257 12.075 1.00 30.31 35 HIS B N 1
ATOM 1396 C CA . HIS B 1 37 ? -19.659 8.868 12.008 1.00 31.85 35 HIS B CA 1
ATOM 1397 C C . HIS B 1 37 ? -19.496 7.362 11.948 1.00 35.09 35 HIS B C 1
ATOM 1398 O O . HIS B 1 37 ? -20.346 6.634 12.451 1.00 35.56 35 HIS B O 1
ATOM 1405 N N . LEU B 1 38 ? -18.432 6.924 11.296 1.00 30.74 36 LEU B N 1
ATOM 1406 C CA . LEU B 1 38 ? -18.253 5.527 10.918 1.00 36.24 36 LEU B CA 1
ATOM 1407 C C . LEU B 1 38 ? -16.926 5.154 11.509 1.00 34.91 36 LEU B C 1
ATOM 1408 O O . LEU B 1 38 ? -15.912 5.323 10.877 1.00 38.51 36 LEU B O 1
ATOM 1413 N N . PRO B 1 39 ? -16.920 4.736 12.790 1.00 40.38 37 PRO B N 1
ATOM 1414 C CA . PRO B 1 39 ? -15.661 4.301 13.421 1.00 42.24 37 PRO B CA 1
ATOM 1415 C C . PRO B 1 39 ? -14.833 3.245 12.651 1.00 38.83 37 PRO B C 1
ATOM 1416 O O . PRO B 1 39 ? -13.593 3.313 12.656 1.00 42.91 37 PRO B O 1
ATOM 1420 N N . HIS B 1 40 ? -15.455 2.301 11.963 1.00 43.83 38 HIS B N 1
ATOM 1421 C CA . HIS B 1 40 ? -14.610 1.291 11.262 1.00 44.64 38 HIS B CA 1
ATOM 1422 C C . HIS B 1 40 ? -13.674 1.874 10.183 1.00 47.05 38 HIS B C 1
ATOM 1423 O O . HIS B 1 40 ? -12.621 1.290 9.891 1.00 42.80 38 HIS B O 1
ATOM 1430 N N . MET B 1 41 ? -14.008 3.037 9.616 1.00 43.44 39 MET B N 1
ATOM 1431 C CA . MET B 1 41 ? -13.095 3.669 8.643 1.00 40.96 39 MET B CA 1
ATOM 1432 C C . MET B 1 41 ? -11.728 4.123 9.243 1.00 41.09 39 MET B C 1
ATOM 1433 O O . MET B 1 41 ? -10.748 4.347 8.527 1.00 35.24 39 MET B O 1
ATOM 1438 N N . GLN B 1 42 ? -11.641 4.239 10.561 1.00 46.92 40 GLN B N 1
ATOM 1439 C CA . GLN B 1 42 ? -10.335 4.537 11.162 1.00 49.34 40 GLN B CA 1
ATOM 1440 C C . GLN B 1 42 ? -9.357 3.395 11.101 1.00 53.22 40 GLN B C 1
ATOM 1441 O O . GLN B 1 42 ? -8.185 3.595 11.398 1.00 54.56 40 GLN B O 1
ATOM 1447 N N . ASN B 1 43 ? -9.800 2.216 10.670 1.00 50.33 41 ASN B N 1
ATOM 1448 C CA . ASN B 1 43 ? -8.843 1.137 10.474 1.00 52.16 41 ASN B CA 1
ATOM 1449 C C . ASN B 1 43 ? -7.956 1.316 9.251 1.00 53.24 41 ASN B C 1
ATOM 1450 O O . ASN B 1 43 ? -7.003 0.581 9.107 1.00 49.05 41 ASN B O 1
ATOM 1455 N N . PHE B 1 44 ? -8.265 2.249 8.344 1.00 50.05 42 PHE B N 1
ATOM 1456 C CA . PHE B 1 44 ? -7.370 2.499 7.233 1.00 45.13 42 PHE B CA 1
ATOM 1457 C C . PHE B 1 44 ? -6.463 3.633 7.643 1.00 46.01 42 PHE B C 1
ATOM 1458 O O . PHE B 1 44 ? -6.922 4.630 8.205 1.00 41.61 42 PHE B O 1
ATOM 1466 N N . ASP B 1 45 ? -5.173 3.482 7.368 1.00 43.39 43 ASP B N 1
ATOM 1467 C CA . ASP B 1 45 ? -4.217 4.472 7.849 1.00 51.33 43 ASP B CA 1
ATOM 1468 C C . ASP B 1 45 ? -4.418 5.809 7.179 1.00 52.40 43 ASP B C 1
ATOM 1469 O O . ASP B 1 45 ? -4.437 5.901 5.953 1.00 57.90 43 ASP B O 1
ATOM 1474 N N . GLY B 1 46 ? -4.505 6.846 7.992 1.00 55.70 44 GLY B N 1
ATOM 1475 C CA . GLY B 1 46 ? -4.539 8.198 7.492 1.00 56.64 44 GLY B CA 1
ATOM 1476 C C . GLY B 1 46 ? -5.932 8.741 7.715 1.00 52.86 44 GLY B C 1
ATOM 1477 O O . GLY B 1 46 ? -6.132 9.943 7.734 1.00 51.09 44 GLY B O 1
ATOM 1478 N N . VAL B 1 47 ? -6.885 7.851 7.959 1.00 49.46 45 VAL B N 1
ATOM 1479 C CA . VAL B 1 47 ? -8.234 8.277 8.241 1.00 45.53 45 VAL B CA 1
ATOM 1480 C C . VAL B 1 47 ? -8.427 8.721 9.679 1.00 45.81 45 VAL B C 1
ATOM 1481 O O . VAL B 1 47 ? -8.462 7.917 10.606 1.00 50.22 45 VAL B O 1
ATOM 1485 N N . PHE B 1 48 ? -8.691 10.009 9.829 1.00 48.81 46 PHE B N 1
ATOM 1486 C CA . PHE B 1 48 ? -8.911 10.637 11.120 1.00 50.97 46 PHE B CA 1
ATOM 1487 C C . PHE B 1 48 ? -10.409 10.572 11.457 1.00 51.20 46 PHE B C 1
ATOM 1488 O O . PHE B 1 48 ? -10.810 10.435 12.613 1.00 45.0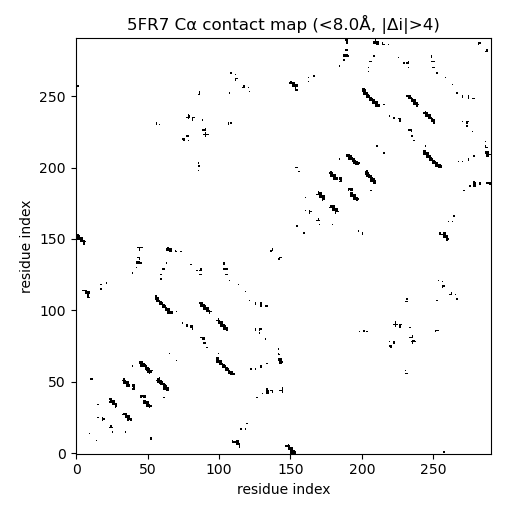6 46 PHE B O 1
ATOM 1496 N N . ASP B 1 49 ? -11.260 10.678 10.440 1.00 43.70 47 ASP B N 1
ATOM 1497 C CA . ASP B 1 49 ? -12.702 10.572 10.617 1.00 42.94 47 ASP B CA 1
ATOM 1498 C C . ASP B 1 49 ? -13.362 10.134 9.306 1.00 38.13 47 ASP B C 1
ATOM 1499 O O . ASP B 1 49 ? -12.802 10.282 8.199 1.00 35.23 47 ASP B O 1
ATOM 1504 N N . ALA B 1 50 ? -14.524 9.521 9.427 1.00 37.18 48 ALA B N 1
ATOM 1505 C CA . ALA B 1 50 ? -15.330 9.245 8.248 1.00 35.87 48 ALA B CA 1
ATOM 1506 C C . ALA B 1 50 ? -16.797 9.318 8.669 1.00 37.34 48 ALA B C 1
ATOM 1507 O O . ALA B 1 50 ? -17.138 9.053 9.820 1.00 35.30 48 ALA B O 1
ATOM 1509 N N . LYS B 1 51 ? -17.650 9.699 7.734 1.00 34.20 49 LYS B N 1
ATOM 1510 C CA . LYS B 1 51 ? -19.044 10.021 8.029 1.00 30.75 49 LYS B CA 1
ATOM 1511 C C . LYS B 1 51 ? -19.930 10.056 6.839 1.00 31.93 49 LYS B C 1
ATOM 1512 O O . LYS B 1 51 ? -19.459 10.228 5.717 1.00 28.82 49 LYS B O 1
ATOM 1518 N N . ILE B 1 52 ? -21.212 9.834 7.133 1.00 30.32 50 ILE B N 1
ATOM 1519 C CA . ILE B 1 52 ? -22.313 9.980 6.268 1.00 31.92 50 ILE B CA 1
ATOM 1520 C C . ILE B 1 52 ? -23.068 11.282 6.651 1.00 33.46 50 ILE B C 1
ATOM 1521 O O . ILE B 1 52 ? -23.516 11.439 7.799 1.00 29.12 50 ILE B O 1
ATOM 1526 N N . ASP B 1 53 ? -23.185 12.191 5.694 1.00 32.80 51 ASP B N 1
ATOM 1527 C CA . ASP B 1 53 ? -24.021 13.362 5.794 1.00 31.50 51 ASP B CA 1
ATOM 1528 C C . ASP B 1 53 ? -25.157 13.248 4.806 1.00 33.24 51 ASP B C 1
ATOM 1529 O O . ASP B 1 53 ? -25.081 12.494 3.807 1.00 31.41 51 ASP B O 1
ATOM 1534 N N . LEU B 1 54 ? -26.195 14.019 5.070 1.00 31.16 52 LEU B N 1
ATOM 1535 C CA . LEU B 1 54 ? -27.337 14.185 4.184 1.00 29.02 52 LEU B CA 1
ATOM 1536 C C . LEU B 1 54 ? -27.461 15.681 4.034 1.00 30.14 52 LEU B C 1
ATOM 1537 O O . LEU B 1 54 ? -27.688 16.393 5.019 1.00 26.01 52 LEU B O 1
ATOM 1542 N N . MET B 1 55 ? -27.306 16.145 2.804 1.00 28.53 53 MET B N 1
ATOM 1543 C CA . MET B 1 55 ? -27.280 17.581 2.482 1.00 31.05 53 MET B CA 1
ATOM 1544 C C . MET B 1 55 ? -28.047 17.831 1.233 1.00 29.03 53 MET B C 1
ATOM 1545 O O . MET B 1 55 ? -27.707 17.279 0.138 1.00 28.62 53 MET B O 1
ATOM 1550 N N . ASP B 1 56 ? -29.065 18.674 1.341 1.00 31.97 54 ASP B N 1
ATOM 1551 C CA . ASP B 1 56 ? -29.999 18.863 0.277 1.00 32.76 54 ASP B CA 1
ATOM 1552 C C . ASP B 1 56 ? -30.397 17.616 -0.454 1.00 32.53 54 ASP B C 1
ATOM 1553 O O . ASP B 1 56 ? -30.401 17.608 -1.648 1.00 33.10 54 ASP B O 1
ATOM 1558 N N . GLY B 1 57 ? -30.713 16.540 0.227 1.00 35.05 55 GLY B N 1
ATOM 1559 C CA . GLY B 1 57 ? -31.142 15.374 -0.509 1.00 35.11 55 GLY B CA 1
ATOM 1560 C C . GLY B 1 57 ? -30.033 14.556 -1.167 1.00 33.60 55 GLY B C 1
ATOM 1561 O O . GLY B 1 57 ? -30.335 13.656 -1.915 1.00 35.76 55 GLY B O 1
ATOM 1562 N N . VAL B 1 58 ? -28.756 14.922 -0.951 1.00 30.44 56 VAL B N 1
ATOM 1563 C CA . VAL B 1 58 ? -27.615 14.130 -1.398 1.00 26.92 56 VAL B CA 1
ATOM 1564 C C . VAL B 1 58 ? -26.919 13.529 -0.152 1.00 26.03 56 VAL B C 1
ATOM 1565 O O . VAL B 1 58 ? -26.595 14.243 0.828 1.00 28.74 56 VAL B O 1
ATOM 1569 N N . ILE B 1 59 ? -26.676 12.241 -0.218 1.00 22.84 57 ILE B N 1
ATOM 1570 C CA . ILE B 1 59 ? -25.925 11.512 0.767 1.00 26.41 57 ILE B CA 1
ATOM 1571 C C . ILE B 1 59 ? -24.468 11.609 0.370 1.00 27.30 57 ILE B C 1
ATOM 1572 O O . ILE B 1 59 ? -24.096 11.354 -0.778 1.00 26.52 57 ILE B O 1
ATOM 1577 N N . LEU B 1 60 ? -23.649 11.927 1.330 1.00 25.86 58 LEU B N 1
ATOM 1578 C CA . LEU B 1 60 ? -22.220 12.008 1.141 1.00 27.51 58 LEU B CA 1
ATOM 1579 C C . LEU B 1 60 ? -21.588 11.074 2.095 1.00 25.94 58 LEU B C 1
ATOM 1580 O O . LEU B 1 60 ? -21.825 11.102 3.333 1.00 25.96 58 LEU B O 1
ATOM 1585 N N . PHE B 1 61 ? -20.731 10.252 1.574 1.00 28.65 59 PHE B N 1
ATOM 1586 C CA . PHE B 1 61 ? -19.852 9.449 2.444 1.00 27.04 59 PHE B CA 1
ATOM 1587 C C . PHE B 1 61 ? -18.487 10.092 2.314 1.00 28.02 59 PHE B C 1
ATOM 1588 O O . PHE B 1 61 ? -17.932 10.131 1.243 1.00 25.10 59 PHE B O 1
ATOM 1596 N N . SER B 1 62 ? -17.934 10.630 3.392 1.00 27.79 60 SER B N 1
ATOM 1597 C CA . SER B 1 62 ? -16.654 11.251 3.302 1.00 30.51 60 SER B CA 1
ATOM 1598 C C . SER B 1 62 ? -15.644 10.742 4.334 1.0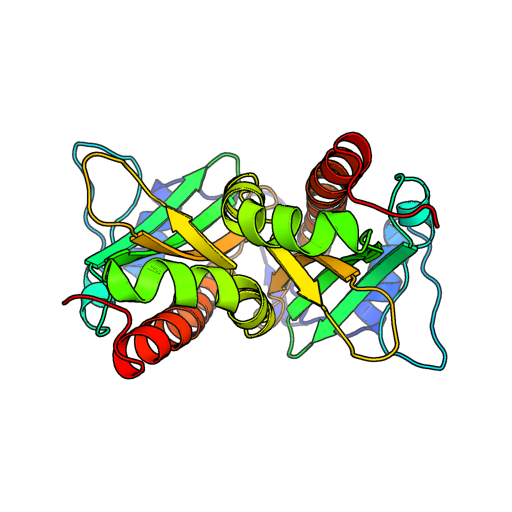0 32.24 60 SER B C 1
ATOM 1599 O O . SER B 1 62 ? -15.993 10.466 5.488 1.00 34.89 60 SER B O 1
ATOM 1602 N N . ALA B 1 63 ? -14.384 10.672 3.899 1.00 33.89 61 ALA B N 1
ATOM 1603 C CA . ALA B 1 63 ? -13.245 10.428 4.780 1.00 35.50 61 ALA B CA 1
ATOM 1604 C C . ALA B 1 63 ? -12.361 11.684 4.855 1.00 34.46 61 ALA B C 1
ATOM 1605 O O . ALA B 1 63 ? -12.152 12.381 3.868 1.00 35.86 61 ALA B O 1
ATOM 1607 N N . LEU B 1 64 ? -11.805 11.916 6.028 1.00 30.24 62 LEU B N 1
ATOM 1608 C CA . LEU B 1 64 ? -10.923 13.044 6.300 1.00 37.96 62 LEU B CA 1
ATOM 1609 C C . LEU B 1 64 ? -9.535 12.555 6.767 1.00 38.63 62 LEU B C 1
ATOM 1610 O O . LEU B 1 64 ? -9.431 11.668 7.624 1.00 40.95 62 LEU B O 1
ATOM 1615 N N . ALA B 1 65 ? -8.477 13.131 6.225 1.00 38.04 63 ALA B N 1
ATOM 1616 C CA . ALA B 1 65 ? -7.096 12.786 6.638 1.00 38.84 63 ALA B CA 1
ATOM 1617 C C . ALA B 1 65 ? -6.379 14.115 6.840 1.00 44.38 63 ALA B C 1
ATOM 1618 O O . ALA B 1 65 ? -6.618 15.069 6.090 1.00 37.43 63 ALA B O 1
ATOM 1620 N N . GLU B 1 66 ? -5.518 14.187 7.843 1.00 41.31 64 GLU B N 1
ATOM 1621 C CA . GLU B 1 66 ? -4.686 15.381 8.048 1.00 43.36 64 GLU B CA 1
ATOM 1622 C C . GLU B 1 66 ? -3.450 15.349 7.182 1.00 39.22 64 GLU B C 1
ATOM 1623 O O . GLU B 1 66 ? -2.772 14.343 7.074 1.00 38.67 64 GLU B O 1
ATOM 1629 N N . VAL B 1 67 ? -3.194 16.459 6.497 1.00 36.65 65 VAL B N 1
ATOM 1630 C CA . VAL B 1 67 ? -2.114 16.544 5.559 1.00 36.26 65 VAL B CA 1
ATOM 1631 C C . VAL B 1 67 ? -0.881 17.181 6.199 1.00 36.30 65 VAL B C 1
ATOM 1632 O O . VAL B 1 67 ? -0.991 18.129 7.001 1.00 40.91 65 VAL B O 1
ATOM 1636 N N . LYS B 1 68 ? 0.279 16.665 5.831 1.00 40.43 66 LYS B N 1
ATOM 1637 C CA . LYS B 1 68 ? 1.534 17.230 6.291 1.00 43.45 66 LYS B CA 1
ATOM 1638 C C . LYS B 1 68 ? 1.764 18.557 5.608 1.00 40.67 66 LYS B C 1
ATOM 1639 O O . LYS B 1 68 ? 1.664 18.635 4.388 1.00 41.59 66 LYS B O 1
ATOM 1645 N N . PRO B 1 69 ? 2.092 19.593 6.373 1.00 44.90 67 PRO B N 1
ATOM 1646 C CA . PRO B 1 69 ? 2.288 20.890 5.701 1.00 43.20 67 PRO B CA 1
ATOM 1647 C C . PRO B 1 69 ? 3.297 20.833 4.571 1.00 39.08 67 PRO B C 1
ATOM 1648 O O . PRO B 1 69 ? 3.077 21.451 3.517 1.00 40.82 67 PRO B O 1
ATOM 1652 N N . THR B 1 70 ? 4.362 20.030 4.707 1.00 38.45 68 THR B N 1
ATOM 1653 C CA . THR B 1 70 ? 5.308 19.902 3.597 1.00 35.66 68 THR B CA 1
ATOM 1654 C C . THR B 1 70 ? 4.766 19.203 2.363 1.00 34.99 68 THR B C 1
ATOM 1655 O O . THR B 1 70 ? 5.361 19.294 1.291 1.00 41.62 68 THR B O 1
ATOM 1659 N N . ALA B 1 71 ? 3.637 18.499 2.489 1.00 39.76 69 ALA B N 1
ATOM 1660 C CA . ALA B 1 71 ? 3.015 17.819 1.347 1.00 40.62 69 ALA B CA 1
ATOM 1661 C C . ALA B 1 71 ? 1.794 18.534 0.797 1.00 42.70 69 ALA B C 1
ATOM 1662 O O . ALA B 1 71 ? 1.154 18.008 -0.127 1.00 44.51 69 ALA B O 1
ATOM 1664 N N . LEU B 1 72 ? 1.429 19.672 1.387 1.00 38.52 70 LEU B N 1
ATOM 1665 C CA . LEU B 1 72 ? 0.209 20.371 0.987 1.00 36.74 70 LEU B CA 1
ATOM 1666 C C . LEU B 1 72 ? 0.319 20.779 -0.474 1.00 37.95 70 LEU B C 1
ATOM 1667 O O . LEU B 1 72 ? -0.541 20.400 -1.277 1.00 34.78 70 LEU B O 1
ATOM 1672 N N . ILE B 1 73 ? 1.385 21.493 -0.839 1.00 33.93 71 ILE B N 1
ATOM 1673 C CA . ILE B 1 73 ? 1.562 21.942 -2.227 1.00 39.09 71 ILE B CA 1
ATOM 1674 C C . ILE B 1 73 ? 1.676 20.735 -3.172 1.00 40.79 71 ILE B C 1
ATOM 1675 O O . ILE B 1 73 ? 1.026 20.709 -4.210 1.00 48.23 71 ILE B O 1
ATOM 1680 N N . PRO B 1 74 ? 2.562 19.757 -2.866 1.00 43.89 72 PRO B N 1
ATOM 1681 C CA . PRO B 1 74 ? 2.578 18.555 -3.749 1.00 39.87 72 PRO B CA 1
ATOM 1682 C C . PRO B 1 74 ? 1.188 17.836 -3.914 1.00 39.22 72 PRO B C 1
ATOM 1683 O O . PRO B 1 74 ? 0.826 17.429 -5.020 1.00 36.42 72 PRO B O 1
ATOM 1687 N N . LEU B 1 75 ? 0.411 17.728 -2.844 1.00 35.65 73 LEU B N 1
ATOM 1688 C CA . LEU B 1 75 ? -0.929 17.123 -2.943 1.00 36.12 73 LEU B CA 1
ATOM 1689 C C . LEU B 1 75 ? -1.867 17.951 -3.825 1.00 35.59 73 LEU B C 1
ATOM 1690 O O . LEU B 1 75 ? -2.440 17.416 -4.762 1.00 33.62 73 LEU B O 1
ATOM 1695 N N . ALA B 1 76 ? -1.948 19.262 -3.568 1.00 34.40 74 ALA B N 1
ATOM 1696 C CA . ALA B 1 76 ? -2.704 20.197 -4.409 1.00 38.13 74 ALA B CA 1
ATOM 1697 C C . ALA B 1 76 ? -2.425 20.062 -5.883 1.00 39.48 74 ALA B C 1
ATOM 1698 O O . ALA B 1 76 ? -3.365 20.074 -6.693 1.00 35.47 74 ALA B O 1
ATOM 1700 N N . GLY B 1 77 ? -1.138 19.890 -6.228 1.00 39.27 75 GLY B N 1
ATOM 1701 C CA . GLY B 1 77 ? -0.719 19.631 -7.591 1.00 36.57 75 GLY B CA 1
ATOM 1702 C C . GLY B 1 77 ? -1.092 18.241 -8.103 1.00 37.27 75 GLY B C 1
ATOM 1703 O O . GLY B 1 77 ? -1.115 18.037 -9.289 1.00 40.03 75 GLY B O 1
ATOM 1704 N N . ASP B 1 78 ? -1.374 17.295 -7.227 1.00 34.86 76 ASP B N 1
ATOM 1705 C CA . ASP B 1 78 ? -1.814 15.928 -7.622 1.00 34.76 76 ASP B CA 1
ATOM 1706 C C . ASP B 1 78 ? -3.344 15.756 -7.712 1.00 37.92 76 ASP B C 1
ATOM 1707 O O . ASP B 1 78 ? -3.795 14.686 -8.113 1.00 31.67 76 ASP B O 1
ATOM 1712 N N . LEU B 1 79 ? -4.134 16.750 -7.291 1.00 33.93 77 LEU B N 1
ATOM 1713 C CA . LEU B 1 79 ? -5.631 16.542 -7.237 1.00 35.74 77 LEU B CA 1
ATOM 1714 C C . LEU B 1 79 ? -6.242 16.143 -8.548 1.00 32.10 77 LEU B C 1
ATOM 1715 O O . LEU B 1 79 ? -7.142 15.328 -8.562 1.00 32.60 77 LEU B O 1
ATOM 1720 N N . SER B 1 80 ? -5.780 16.659 -9.687 1.00 31.40 78 SER B N 1
ATOM 1721 C CA . SER B 1 80 ? -6.375 16.181 -10.943 1.00 35.41 78 SER B CA 1
ATOM 1722 C C . SER B 1 80 ? -6.261 14.714 -11.169 1.00 37.03 78 SER B C 1
ATOM 1723 O O . SER B 1 80 ? -7.240 14.041 -11.496 1.00 35.02 78 SER B O 1
ATOM 1726 N N . GLN B 1 81 ? -5.045 14.229 -11.006 1.00 35.42 79 GLN B N 1
ATOM 1727 C CA . GLN B 1 81 ? -4.741 12.835 -11.192 1.00 33.59 79 GLN B CA 1
ATOM 1728 C C . GLN B 1 81 ? -5.470 11.953 -10.172 1.00 34.16 79 GLN B C 1
ATOM 1729 O O . GLN B 1 81 ? -5.934 10.886 -10.507 1.00 28.05 79 GLN B O 1
ATOM 1735 N N . ILE B 1 82 ? -5.582 12.386 -8.921 1.00 31.38 80 ILE B N 1
ATOM 1736 C CA . ILE B 1 82 ? -6.342 11.598 -7.982 1.00 31.84 80 ILE B CA 1
ATOM 1737 C C . ILE B 1 82 ? -7.834 11.575 -8.362 1.00 31.66 80 ILE B C 1
ATOM 1738 O O . ILE B 1 82 ? -8.461 10.500 -8.383 1.00 29.32 80 ILE B O 1
ATOM 1743 N N . ASN B 1 83 ? -8.377 12.733 -8.734 1.00 26.82 81 ASN B N 1
ATOM 1744 C CA . ASN B 1 83 ? -9.803 12.763 -9.127 1.00 28.00 81 ASN B CA 1
ATOM 1745 C C . ASN B 1 83 ? -10.062 11.938 -10.401 1.00 31.10 81 ASN B C 1
ATOM 1746 O O . ASN B 1 83 ? -11.110 11.249 -10.543 1.00 31.10 81 ASN B O 1
ATOM 1751 N N . ALA B 1 84 ? -9.124 12.000 -11.335 1.00 28.77 82 ALA B N 1
ATOM 1752 C CA . ALA B 1 84 ? -9.189 11.156 -12.526 1.00 30.40 82 ALA B CA 1
ATOM 1753 C C . ALA B 1 84 ? -9.008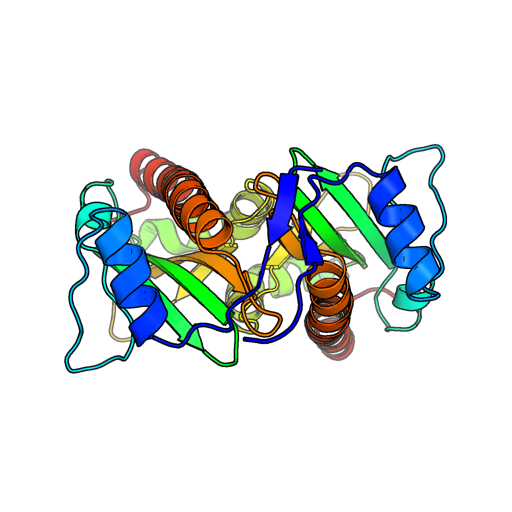 9.665 -12.183 1.00 34.22 82 ALA B C 1
ATOM 1754 O O . ALA B 1 84 ? -9.398 8.851 -12.967 1.00 34.94 82 ALA B O 1
ATOM 1756 N N . SER B 1 85 ? -8.493 9.279 -11.017 1.00 33.53 83 SER B N 1
ATOM 1757 C CA . SER B 1 85 ? -8.233 7.823 -10.785 1.00 34.46 83 SER B CA 1
ATOM 1758 C C . SER B 1 85 ? -9.447 6.981 -10.439 1.00 35.04 83 SER B C 1
ATOM 1759 O O . SER B 1 85 ? -9.360 5.748 -10.479 1.00 32.10 83 SER B O 1
ATOM 1762 N N . SER B 1 86 ? -10.561 7.613 -10.097 1.00 28.97 84 SER B N 1
ATOM 1763 C CA . SER B 1 86 ? -11.791 6.890 -9.693 1.00 31.52 84 SER B CA 1
ATOM 1764 C C . SER B 1 86 ? -12.940 7.359 -10.529 1.00 34.32 84 SER B C 1
ATOM 1765 O O . SER B 1 86 ? -13.100 8.547 -10.814 1.00 30.85 84 SER B O 1
ATOM 1768 N N . LEU B 1 87 ? -13.771 6.431 -10.908 1.00 30.20 85 LEU B N 1
ATOM 1769 C CA . LEU B 1 87 ? -14.992 6.759 -11.594 1.00 34.74 85 LEU B CA 1
ATOM 1770 C C . LEU B 1 87 ? -15.991 7.484 -10.712 1.00 33.26 85 LEU B C 1
ATOM 1771 O O . LEU B 1 87 ? -16.893 8.162 -11.221 1.00 33.72 85 LEU B O 1
ATOM 1776 N N . THR B 1 88 ? -15.876 7.300 -9.393 1.00 31.56 86 THR B N 1
ATOM 1777 C CA . THR B 1 88 ? -16.873 7.827 -8.505 1.00 34.80 86 THR B CA 1
ATOM 1778 C C . THR B 1 88 ? -16.400 8.744 -7.393 1.00 35.16 86 THR B C 1
ATOM 1779 O O . THR B 1 88 ? -17.171 9.581 -6.988 1.00 30.02 86 THR B O 1
ATOM 1783 N N . VAL B 1 89 ? -15.171 8.601 -6.896 1.00 27.25 87 VAL B N 1
ATOM 1784 C CA . VAL B 1 89 ? -14.727 9.419 -5.785 1.00 30.88 87 VAL B CA 1
ATOM 1785 C C . VAL B 1 89 ? -14.081 10.765 -6.180 1.00 27.48 87 VAL B C 1
ATOM 1786 O O . VAL B 1 89 ? -13.502 10.948 -7.236 1.00 28.93 87 VAL B O 1
ATOM 1790 N N . LYS B 1 90 ? -14.311 11.719 -5.324 1.00 26.24 88 LYS B N 1
ATOM 1791 C CA . LYS B 1 90 ? -13.789 13.052 -5.428 1.00 32.66 88 LYS B CA 1
ATOM 1792 C C . LYS B 1 90 ? -12.814 13.270 -4.296 1.00 28.38 88 LYS B C 1
ATOM 1793 O O . LYS B 1 90 ? -13.023 12.800 -3.135 1.00 27.82 88 LYS B O 1
ATOM 1799 N N . ALA B 1 91 ? -11.837 14.122 -4.555 1.00 28.61 89 ALA B N 1
ATOM 1800 C CA . ALA B 1 91 ? -10.863 14.505 -3.555 1.00 28.40 89 ALA B CA 1
ATOM 1801 C C . ALA B 1 91 ? -10.601 15.976 -3.609 1.00 26.38 89 ALA B C 1
ATOM 1802 O O . ALA B 1 91 ? -10.466 16.530 -4.676 1.00 28.58 89 ALA B O 1
ATOM 1804 N N . PHE B 1 92 ? -10.538 16.608 -2.456 1.00 27.81 90 PHE B N 1
ATOM 1805 C CA . PHE B 1 92 ? -10.178 18.022 -2.395 1.00 32.05 90 PHE B CA 1
ATOM 1806 C C . PHE B 1 92 ? -9.588 18.386 -1.063 1.00 33.90 90 PHE B C 1
ATOM 1807 O O . PHE B 1 92 ? -9.727 17.638 -0.095 1.00 33.10 90 PHE B O 1
ATOM 1815 N N . LEU B 1 93 ? -8.948 19.554 -1.013 1.00 34.14 91 LEU B N 1
ATOM 1816 C CA . LEU B 1 93 ? -8.419 20.092 0.244 1.00 34.65 91 LEU B CA 1
ATOM 1817 C C . LEU B 1 93 ? -9.291 21.101 0.987 1.00 34.84 91 LEU B C 1
ATOM 1818 O O . LEU B 1 93 ? -9.987 21.898 0.406 1.00 36.79 91 LEU B O 1
ATOM 1823 N N . ASP B 1 94 ? -9.235 21.025 2.298 1.00 35.98 92 ASP B N 1
ATOM 1824 C CA . ASP B 1 94 ? -9.888 21.944 3.211 1.00 39.43 92 ASP B CA 1
ATOM 1825 C C . ASP B 1 94 ? -8.805 22.597 4.100 1.00 38.70 92 ASP B C 1
ATOM 1826 O O . ASP B 1 94 ? -8.278 22.010 5.046 1.00 37.28 92 ASP B O 1
ATOM 1831 N N . ILE B 1 95 ? -8.479 23.833 3.795 1.00 39.45 93 ILE B N 1
ATOM 1832 C CA . ILE B 1 95 ? -7.384 24.498 4.500 1.00 39.36 93 ILE B CA 1
ATOM 1833 C C . ILE B 1 95 ? -7.959 25.619 5.381 1.00 41.61 93 ILE B C 1
ATOM 1834 O O . ILE B 1 95 ? -8.685 26.470 4.888 1.00 39.50 93 ILE B O 1
ATOM 1839 N N . GLN B 1 96 ? -7.665 25.592 6.676 1.00 44.59 94 GLN B N 1
ATOM 1840 C CA . GLN B 1 96 ? -8.052 26.701 7.573 1.00 48.79 94 GLN B CA 1
ATOM 1841 C C . GLN B 1 96 ? -6.821 27.345 8.160 1.00 46.15 94 GLN B C 1
ATOM 1842 O O . GLN B 1 96 ? -5.750 26.751 8.165 1.00 42.29 94 GLN B O 1
ATOM 1848 N N . ASP B 1 97 ? -6.981 28.549 8.700 1.00 47.84 95 ASP B N 1
ATOM 1849 C CA . ASP B 1 97 ? -5.862 29.234 9.331 1.00 52.19 95 ASP B CA 1
ATOM 1850 C C . ASP B 1 97 ? -5.489 28.709 10.715 1.00 56.04 95 ASP B C 1
ATOM 1851 O O . ASP B 1 97 ? -4.396 28.992 11.177 1.00 63.87 95 ASP B O 1
ATOM 1856 N N . ASP B 1 98 ? -6.332 27.910 11.358 1.00 58.02 96 ASP B N 1
ATOM 1857 C CA . ASP B 1 98 ? -6.006 27.403 12.714 1.00 67.99 96 ASP B CA 1
ATOM 1858 C C . ASP B 1 98 ? -5.786 25.883 12.829 1.00 73.28 96 ASP B C 1
ATOM 1859 O O . ASP B 1 98 ? -5.175 25.439 13.796 1.00 80.54 96 ASP B O 1
ATOM 1864 N N . ASN B 1 99 ? -6.286 25.091 11.878 1.00 71.75 97 ASN B N 1
ATOM 1865 C CA . ASN B 1 99 ? -6.096 23.626 11.922 1.00 69.59 97 ASN B CA 1
ATOM 1866 C C . ASN B 1 99 ? -5.092 23.182 10.884 1.00 62.25 97 ASN B C 1
ATOM 1867 O O . ASN B 1 99 ? -4.755 23.923 9.967 1.00 58.41 97 ASN B O 1
ATOM 1872 N N . LEU B 1 100 ? -4.633 21.950 11.012 1.00 56.67 98 LEU B N 1
ATOM 1873 C CA . LEU B 1 100 ? -3.879 21.336 9.920 1.00 52.83 98 LEU B CA 1
ATOM 1874 C C . LEU B 1 100 ? -4.780 21.267 8.691 1.00 41.14 98 LEU B C 1
ATOM 1875 O O . LEU B 1 100 ? -6.011 21.149 8.817 1.00 39.32 98 LEU B O 1
ATOM 1880 N N . PRO B 1 101 ? -4.176 21.330 7.506 1.00 39.43 99 PRO B N 1
ATOM 1881 C CA . PRO B 1 101 ? -4.971 21.099 6.312 1.00 37.43 99 PRO B CA 1
ATOM 1882 C C . PRO B 1 101 ? -5.464 19.634 6.290 1.00 38.97 99 PRO B C 1
ATOM 1883 O O . PRO B 1 101 ? -4.859 18.772 6.935 1.00 37.65 99 PRO B O 1
ATOM 1887 N N . LYS B 1 102 ? -6.640 19.447 5.688 1.00 37.23 100 LYS B N 1
ATOM 1888 C CA . LYS B 1 102 ? -7.335 18.178 5.584 1.00 37.28 100 LYS B CA 1
ATOM 1889 C C . LYS B 1 102 ? -7.510 17.837 4.093 1.00 36.98 100 LYS B C 1
ATOM 1890 O O . LYS B 1 102 ? -7.751 18.724 3.283 1.00 33.53 100 LYS B O 1
ATOM 1894 N N . LEU B 1 103 ? -7.382 16.553 3.761 1.00 32.74 101 LEU B N 1
ATOM 1895 C CA . LEU B 1 103 ? -7.827 15.992 2.513 1.00 33.70 101 LEU B CA 1
ATOM 1896 C C . LEU B 1 103 ? -9.197 15.360 2.787 1.00 33.73 101 LEU B C 1
ATOM 1897 O O . LEU B 1 103 ? -9.343 14.513 3.710 1.00 32.55 101 LEU B O 1
ATOM 1902 N N . ILE B 1 104 ? -10.188 15.848 2.054 1.00 29.31 102 ILE B N 1
ATOM 1903 C CA . ILE B 1 104 ? -11.507 15.234 2.012 1.00 29.22 102 ILE B CA 1
ATOM 1904 C C . ILE B 1 104 ? -11.570 14.308 0.832 1.00 27.79 102 ILE B C 1
ATOM 1905 O O . ILE B 1 104 ? -11.266 14.701 -0.304 1.00 27.00 102 ILE B O 1
ATOM 1910 N N . VAL B 1 105 ? -12.008 13.084 1.052 1.00 30.67 103 VAL B N 1
ATOM 1911 C CA . VAL B 1 105 ? -12.195 12.156 -0.013 1.00 25.20 103 VAL B CA 1
ATOM 1912 C C . VAL B 1 105 ? -13.609 11.614 0.136 1.00 28.62 103 VAL B C 1
ATOM 1913 O O . VAL B 1 105 ? -14.003 11.057 1.208 1.00 28.17 103 VAL B O 1
ATOM 1917 N N . CYS B 1 106 ? -14.404 11.787 -0.905 1.00 26.63 104 CYS B N 1
ATOM 1918 C CA . CYS B 1 106 ? -15.877 11.540 -0.783 1.00 24.58 104 CYS B CA 1
ATOM 1919 C C . CYS B 1 106 ? -16.569 11.027 -2.010 1.00 27.55 104 CYS B C 1
ATOM 1920 O O . CYS B 1 106 ? -16.100 11.215 -3.113 1.00 26.32 104 CYS B O 1
ATOM 1923 N N . GLN B 1 107 ? -17.726 10.379 -1.795 1.00 28.59 105 GLN B N 1
ATOM 1924 C CA . GLN B 1 107 ? -18.612 9.936 -2.864 1.00 27.65 105 GLN B CA 1
ATOM 1925 C C . GLN B 1 107 ? -19.997 10.332 -2.458 1.00 24.81 105 GLN B C 1
ATOM 1926 O O . GLN B 1 107 ? -20.327 10.293 -1.242 1.00 26.25 105 GLN B O 1
ATOM 1932 N N . SER B 1 108 ? -20.805 10.591 -3.454 1.00 23.87 106 SER B N 1
ATOM 1933 C CA . SER B 1 108 ? -22.151 11.007 -3.254 1.00 22.68 106 SER B CA 1
ATOM 1934 C C . SER B 1 108 ? -23.151 10.041 -3.840 1.00 24.24 106 SER B C 1
ATOM 1935 O O . SER B 1 108 ? -22.919 9.425 -4.895 1.00 25.85 106 SER B O 1
ATOM 1938 N N . LEU B 1 109 ? -24.357 10.102 -3.278 1.00 22.84 107 LEU B N 1
ATOM 1939 C CA . LEU B 1 109 ? -25.493 9.361 -3.836 1.00 25.21 107 LEU B CA 1
ATOM 1940 C C . LEU B 1 109 ? -26.731 10.250 -3.776 1.00 23.69 107 LEU B C 1
ATOM 1941 O O . LEU B 1 109 ? -27.079 10.715 -2.723 1.00 24.41 107 LEU B O 1
ATOM 1946 N N . SER B 1 110 ? -27.303 10.551 -4.927 1.00 23.89 108 SER B N 1
ATOM 1947 C CA . SER B 1 110 ? -28.355 11.586 -5.056 1.00 26.04 108 SER B CA 1
ATOM 1948 C C . SER B 1 110 ? -29.658 10.878 -4.772 1.00 28.62 108 SER B C 1
ATOM 1949 O O . SER B 1 110 ? -29.957 9.862 -5.382 1.00 32.68 108 SER B O 1
ATOM 1952 N N . ALA B 1 111 ? -30.295 11.340 -3.711 1.00 27.55 109 ALA B N 1
ATOM 1953 C CA . ALA B 1 111 ? -31.451 10.696 -3.073 1.00 29.87 109 ALA B CA 1
ATOM 1954 C C . ALA B 1 111 ? -32.787 11.388 -3.329 1.00 34.09 109 ALA B C 1
ATOM 1955 O O . ALA B 1 111 ? -33.834 10.833 -2.943 1.00 34.35 109 ALA B O 1
ATOM 1957 N N . ALA B 1 112 ? -32.791 12.567 -3.987 1.00 35.23 110 ALA B N 1
ATOM 1958 C CA . ALA B 1 112 ? -34.024 13.362 -4.077 1.00 36.82 110 ALA B CA 1
ATOM 1959 C C . ALA B 1 112 ? -35.062 12.681 -4.944 1.00 40.97 110 ALA B C 1
ATOM 1960 O O . ALA B 1 112 ? -36.232 12.936 -4.718 1.00 38.79 110 ALA B O 1
ATOM 1962 N N . ALA B 1 113 ? -34.679 11.825 -5.915 1.00 32.12 111 ALA B N 1
ATOM 1963 C CA . ALA B 1 113 ? -35.671 11.085 -6.701 1.00 30.98 111 ALA B CA 1
ATOM 1964 C C . ALA B 1 113 ? -36.042 9.692 -6.122 1.00 34.65 111 ALA B C 1
ATOM 1965 O O . ALA B 1 113 ? -36.580 8.852 -6.837 1.00 31.76 111 ALA B O 1
ATOM 1967 N N . GLY B 1 114 ? -35.754 9.466 -4.842 1.00 30.75 112 GLY B N 1
ATOM 1968 C CA . GLY B 1 114 ? -35.776 8.140 -4.237 1.00 32.21 112 GLY B CA 1
ATOM 1969 C C . GLY B 1 114 ? -34.509 7.326 -4.340 1.00 31.32 112 GLY B C 1
ATOM 1970 O O . GLY B 1 114 ? -33.733 7.478 -5.294 1.00 29.83 112 GLY B O 1
ATOM 1971 N N . LEU B 1 115 ? -34.338 6.455 -3.356 1.00 32.29 113 LEU B N 1
ATOM 1972 C CA . LEU B 1 115 ? -33.350 5.381 -3.333 1.00 33.10 113 LEU B CA 1
ATOM 1973 C C . LEU B 1 115 ? -33.942 4.126 -2.740 1.00 33.92 113 LEU B C 1
ATOM 1974 O O . LEU B 1 115 ? -34.854 4.211 -1.905 1.00 31.74 113 LEU B O 1
ATOM 1979 N N . THR B 1 116 ? -33.376 2.970 -3.119 1.00 29.39 114 THR B N 1
ATOM 1980 C CA . THR B 1 116 ? -33.748 1.716 -2.481 1.00 31.13 114 THR B CA 1
ATOM 1981 C C . THR B 1 116 ? -32.600 1.349 -1.531 1.00 31.60 114 THR B C 1
ATOM 1982 O O . THR B 1 116 ? -31.455 1.837 -1.675 1.00 34.35 114 THR B O 1
ATOM 1986 N N . TYR B 1 117 ? -32.922 0.504 -0.560 1.00 30.89 115 TYR B N 1
ATOM 1987 C CA . TYR B 1 117 ? -31.988 -0.071 0.395 1.00 33.21 115 TYR B CA 1
ATOM 1988 C C . TYR B 1 117 ? -30.793 -0.711 -0.309 1.00 30.11 115 TYR B C 1
ATOM 1989 O O . TYR B 1 117 ? -29.634 -0.441 0.036 1.00 30.66 115 TYR B O 1
ATOM 1998 N N . GLY B 1 118 ? -31.064 -1.577 -1.300 1.00 30.80 116 GLY B N 1
ATOM 1999 C CA . GLY B 1 118 ? -29.972 -2.208 -2.078 1.00 31.06 116 GLY B CA 1
ATOM 2000 C C . GLY B 1 118 ? -29.014 -1.191 -2.731 1.00 31.02 116 GLY B C 1
ATOM 2001 O O . GLY B 1 118 ? -27.829 -1.421 -2.829 1.00 27.36 116 GLY B O 1
ATOM 2002 N N . GLN B 1 119 ? -29.535 -0.049 -3.177 1.00 31.87 117 GLN B N 1
ATOM 2003 C CA . GLN B 1 119 ? -28.652 0.983 -3.770 1.00 29.94 117 GLN B CA 1
ATOM 2004 C C . GLN B 1 119 ? -27.749 1.602 -2.710 1.00 28.92 117 GLN B C 1
ATOM 2005 O O . GLN B 1 119 ? -26.537 1.854 -2.926 1.00 26.82 117 GLN B O 1
ATOM 2011 N N . PHE B 1 120 ? -28.318 1.815 -1.529 1.00 29.36 118 PHE B N 1
ATOM 2012 C CA . PHE B 1 120 ? -27.524 2.270 -0.414 1.00 26.15 118 PHE B CA 1
ATOM 2013 C C . PHE B 1 120 ? -26.411 1.310 -0.011 1.00 27.32 118 PHE B C 1
ATOM 2014 O O . PHE B 1 120 ? -25.252 1.705 0.188 1.00 27.18 118 PHE B O 1
ATOM 2022 N N . VAL B 1 121 ? -26.760 0.046 0.156 1.00 26.01 119 VAL B N 1
ATOM 2023 C CA . VAL B 1 121 ? -25.794 -0.997 0.441 1.00 27.00 119 VAL B CA 1
ATOM 2024 C C . VAL B 1 121 ? -24.638 -0.957 -0.547 1.00 29.37 119 VAL B C 1
ATOM 2025 O O . VAL B 1 121 ? -23.472 -0.896 -0.164 1.00 32.36 119 VAL B O 1
ATOM 2029 N N . HIS B 1 122 ? -24.961 -0.939 -1.849 1.00 31.68 120 HIS B N 1
ATOM 2030 C CA . HIS B 1 122 ? -23.933 -0.886 -2.871 1.00 30.18 120 HIS B CA 1
ATOM 2031 C C . HIS B 1 122 ? -23.050 0.384 -2.726 1.00 26.61 120 HIS B C 1
ATOM 2032 O O . HIS B 1 122 ? -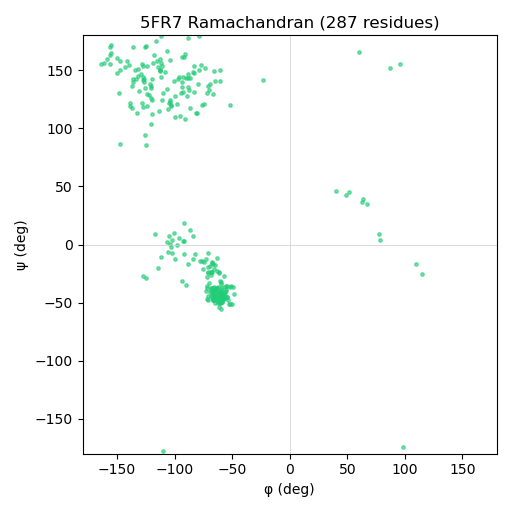21.803 0.342 -2.761 1.00 24.07 120 HIS B O 1
ATOM 2039 N N . PHE B 1 123 ? -23.730 1.499 -2.480 1.00 25.07 121 PHE B N 1
ATOM 2040 C CA . PHE B 1 123 ? -23.058 2.768 -2.187 1.00 25.99 121 PHE B CA 1
ATOM 2041 C C . PHE B 1 123 ? -22.064 2.655 -1.053 1.00 28.12 121 PHE B C 1
ATOM 2042 O O . PHE B 1 123 ? -20.921 3.193 -1.166 1.00 26.34 121 PHE B O 1
ATOM 2050 N N . MET B 1 124 ? -22.485 2.032 0.063 1.00 27.32 122 MET B N 1
ATOM 2051 C CA . MET B 1 124 ? -21.614 1.887 1.212 1.00 31.08 122 MET B CA 1
ATOM 2052 C C . MET B 1 124 ? -20.377 1.074 0.861 1.00 30.84 122 MET B C 1
ATOM 2053 O O . MET B 1 124 ? -19.249 1.436 1.244 1.00 30.09 122 MET B O 1
ATOM 2058 N N . LYS B 1 125 ? -20.583 0.017 0.087 1.00 31.84 123 LYS B N 1
ATOM 2059 C CA . LYS B 1 125 ? -19.435 -0.868 -0.286 1.00 32.22 123 LYS B CA 1
ATOM 2060 C C . LYS B 1 125 ? -18.503 -0.205 -1.290 1.00 30.17 123 LYS B C 1
ATOM 2061 O O . LYS B 1 125 ? -17.257 -0.219 -1.151 1.00 29.83 123 LYS B O 1
ATOM 2067 N N . GLU B 1 126 ? -19.083 0.379 -2.331 1.00 28.29 124 GLU B N 1
ATOM 2068 C CA . GLU B 1 126 ? -18.263 0.972 -3.391 1.00 31.03 124 GLU B CA 1
ATOM 2069 C C . GLU B 1 126 ? -17.459 2.192 -2.843 1.00 32.14 124 GLU B C 1
ATOM 2070 O O . GLU B 1 126 ? -16.254 2.354 -3.132 1.00 29.44 124 GLU B O 1
ATOM 2076 N N . SER B 1 127 ? -18.121 3.000 -2.020 1.00 31.29 125 SER B N 1
ATOM 2077 C CA . SER B 1 127 ? -17.497 4.164 -1.405 1.00 33.27 125 SER B CA 1
ATOM 2078 C C . SER B 1 127 ? -16.342 3.738 -0.475 1.00 30.81 125 SER B C 1
ATOM 2079 O O . SER B 1 127 ? -15.235 4.282 -0.555 1.00 28.67 125 SER B O 1
ATOM 2082 N N . GLU B 1 128 ? -16.581 2.768 0.388 1.00 32.03 126 GLU B N 1
ATOM 2083 C CA . GLU B 1 128 ? -15.519 2.325 1.305 1.00 33.54 126 GLU B CA 1
ATOM 2084 C C . GLU B 1 128 ? -14.311 1.876 0.496 1.00 33.04 126 GLU B C 1
ATOM 2085 O O . GLU B 1 128 ? -13.165 2.284 0.767 1.00 34.63 126 GLU B O 1
ATOM 2091 N N . GLU B 1 129 ? -14.564 1.067 -0.524 1.00 38.13 127 GLU B N 1
ATOM 2092 C CA . GLU B 1 129 ? -13.483 0.606 -1.396 1.00 38.82 127 GLU B CA 1
ATOM 2093 C C . GLU B 1 129 ? -12.764 1.778 -2.080 1.00 40.56 127 GLU B C 1
ATOM 2094 O O . GLU B 1 129 ? -11.543 1.885 -2.002 1.00 35.25 127 GLU B O 1
ATOM 2100 N N . GLN B 1 130 ? -13.502 2.630 -2.796 1.00 33.56 128 GLN B N 1
ATOM 2101 C CA . GLN B 1 130 ? -12.844 3.743 -3.543 1.00 31.49 128 GLN B CA 1
ATOM 2102 C C . GLN B 1 130 ? -12.154 4.761 -2.696 1.00 33.55 128 GLN B C 1
ATOM 2103 O O . GLN B 1 130 ? -11.039 5.222 -3.034 1.00 30.68 128 GLN B O 1
ATOM 2109 N N . ILE B 1 131 ? -12.801 5.120 -1.578 1.00 33.64 129 ILE B N 1
ATOM 2110 C CA . ILE B 1 131 ? -12.256 6.124 -0.656 1.00 35.18 129 ILE B CA 1
ATOM 2111 C C . ILE B 1 131 ? -10.959 5.562 0.006 1.00 38.64 129 ILE B C 1
ATOM 2112 O O . ILE B 1 131 ? -9.905 6.240 0.032 1.00 30.20 129 ILE B O 1
ATOM 2117 N N . SER B 1 132 ? -11.038 4.325 0.496 1.00 32.51 130 SER B N 1
ATOM 2118 C CA . SER B 1 132 ? -9.884 3.736 1.194 1.00 35.77 130 SER B CA 1
ATOM 2119 C C . SER B 1 132 ? -8.689 3.580 0.296 1.00 35.50 130 SER B C 1
ATOM 2120 O O . SER B 1 132 ? -7.566 3.773 0.771 1.00 43.58 130 SER B O 1
ATOM 2123 N N . MET B 1 133 ? -8.894 3.223 -0.978 1.00 38.64 131 MET B N 1
ATOM 2124 C CA . MET B 1 133 ? -7.796 3.153 -1.940 1.00 42.63 131 MET B CA 1
ATOM 2125 C C . MET B 1 133 ? -7.071 4.497 -2.058 1.00 42.65 131 MET B C 1
ATOM 2126 O O . MET B 1 133 ? -5.855 4.551 -2.144 1.00 39.38 131 MET B O 1
ATOM 2131 N N . ILE B 1 134 ? -7.826 5.589 -2.102 1.00 37.27 132 ILE B N 1
ATOM 2132 C CA . ILE B 1 134 ? -7.226 6.880 -2.346 1.00 34.34 132 ILE B CA 1
ATOM 2133 C C . ILE B 1 134 ? -6.439 7.289 -1.130 1.00 33.33 132 ILE B C 1
ATOM 2134 O O . ILE B 1 134 ? -5.256 7.655 -1.235 1.00 43.76 132 ILE B O 1
ATOM 2139 N N . VAL B 1 135 ? -7.035 7.161 0.034 1.00 33.94 133 VAL B N 1
ATOM 2140 C CA . VAL B 1 135 ? -6.407 7.540 1.289 1.00 37.51 133 VAL B CA 1
ATOM 2141 C C . VAL B 1 135 ? -5.161 6.655 1.602 1.00 42.99 133 VAL B C 1
ATOM 2142 O O . VAL B 1 135 ? -4.085 7.174 1.989 1.00 34.62 133 VAL B O 1
ATOM 2146 N N . MET B 1 136 ? -5.300 5.340 1.433 1.00 39.66 134 MET B N 1
ATOM 2147 C CA . MET B 1 136 ? -4.182 4.432 1.674 1.00 42.11 134 MET B CA 1
ATOM 2148 C C . MET B 1 136 ? -3.041 4.796 0.755 1.00 43.44 134 MET B C 1
ATOM 2149 O O . MET B 1 136 ? -1.879 4.777 1.162 1.00 42.96 134 MET B O 1
ATOM 2154 N N . GLU B 1 137 ? -3.360 5.156 -0.490 1.00 41.24 135 GLU B N 1
ATOM 2155 C CA . GLU B 1 137 ? -2.340 5.531 -1.433 1.00 41.27 135 GLU B CA 1
ATOM 2156 C C . GLU B 1 137 ? -1.607 6.821 -1.060 1.00 44.90 135 GLU B C 1
ATOM 2157 O O . GLU B 1 137 ? -0.412 6.938 -1.304 1.00 44.58 135 GLU B O 1
ATOM 2163 N N . ALA B 1 138 ? -2.315 7.796 -0.494 1.00 42.93 136 ALA B N 1
ATOM 2164 C CA . ALA B 1 138 ? -1.687 9.059 -0.130 1.00 43.57 136 ALA B CA 1
ATOM 2165 C C . ALA B 1 138 ? -0.811 8.829 1.087 1.00 45.45 136 ALA B C 1
ATOM 2166 O O . ALA B 1 138 ? 0.247 9.433 1.244 1.00 43.04 136 ALA B O 1
ATOM 2168 N N . PHE B 1 139 ? -1.326 8.012 1.995 1.00 44.56 137 PHE B N 1
ATOM 2169 C CA . PHE B 1 139 ? -0.615 7.657 3.202 1.00 48.67 137 PHE B CA 1
ATOM 2170 C C . PHE B 1 139 ? 0.713 6.955 2.831 1.00 53.42 137 PHE B C 1
ATOM 2171 O O . PHE B 1 139 ? 1.741 7.247 3.426 1.00 53.09 137 PHE B O 1
ATOM 2179 N N . ALA B 1 140 ? 0.671 6.064 1.839 1.00 50.64 138 ALA B N 1
ATOM 2180 C CA . ALA B 1 140 ? 1.873 5.357 1.336 1.00 54.37 138 ALA B CA 1
ATOM 2181 C C . ALA B 1 140 ? 2.809 6.270 0.564 1.00 54.36 138 ALA B C 1
ATOM 2182 O O . ALA B 1 140 ? 3.985 5.980 0.436 1.00 51.72 138 ALA B O 1
ATOM 2184 N N . ASN B 1 141 ? 2.273 7.359 0.025 1.00 49.81 139 ASN B N 1
ATOM 2185 C CA . ASN B 1 141 ? 3.078 8.378 -0.594 1.00 50.95 139 ASN B CA 1
ATOM 2186 C C . ASN B 1 141 ? 3.644 9.386 0.395 1.00 49.71 139 ASN B C 1
ATOM 2187 O O . ASN B 1 141 ? 4.213 10.392 -0.032 1.00 58.05 139 ASN B O 1
ATOM 2192 N N . HIS B 1 142 ? 3.470 9.130 1.690 1.00 46.82 140 HIS B N 1
ATOM 2193 C CA . HIS B 1 142 ? 4.007 9.958 2.771 1.00 54.23 140 HIS B CA 1
ATOM 2194 C C . HIS B 1 142 ? 3.398 11.362 2.872 1.00 54.78 140 HIS B C 1
ATOM 2195 O O . HIS B 1 142 ? 4.072 12.321 3.259 1.00 47.87 140 HIS B O 1
ATOM 2202 N N . LEU B 1 143 ? 2.114 11.482 2.577 1.00 49.24 141 LEU B N 1
ATOM 2203 C CA . LEU B 1 143 ? 1.490 12.801 2.539 1.00 46.71 141 LEU B CA 1
ATOM 2204 C C . LEU B 1 143 ? 0.712 13.123 3.788 1.00 43.36 141 LEU B C 1
ATOM 2205 O O . LEU B 1 143 ? 0.295 14.270 3.983 1.00 43.74 141 LEU B O 1
ATOM 2210 N N . LEU B 1 144 ? 0.475 12.125 4.628 1.00 40.79 142 LEU B N 1
ATOM 2211 C CA . LEU B 1 144 ? -0.481 12.289 5.690 1.00 44.53 142 LEU B CA 1
ATOM 2212 C C . LEU B 1 144 ? 0.196 12.216 7.034 1.00 49.34 142 LEU B C 1
ATOM 2213 O O . LEU B 1 144 ? 1.308 11.718 7.143 1.00 54.77 142 LEU B O 1
ATOM 2218 N N . MET B 1 145 ? -0.458 12.787 8.029 1.00 50.07 143 MET B N 1
ATOM 2219 C CA . MET B 1 145 ? -0.069 12.697 9.424 1.00 57.64 143 MET B CA 1
ATOM 2220 C C . MET B 1 145 ? -0.801 11.483 9.999 1.00 65.75 143 MET B C 1
ATOM 2221 O O . MET B 1 145 ? -1.771 11.013 9.404 1.00 71.65 143 MET B O 1
ATOM 2226 N N . ILE B 1 146 ? -0.372 10.999 11.160 1.00 70.07 144 ILE B N 1
ATOM 2227 C CA . ILE B 1 146 ? -0.960 9.788 11.754 1.00 73.38 144 ILE B CA 1
ATOM 2228 C C . ILE B 1 146 ? -2.075 10.205 12.720 1.00 81.74 144 ILE B C 1
ATOM 2229 O O . ILE B 1 146 ? -1.925 11.189 13.449 1.00 84.92 144 ILE B O 1
ATOM 2234 N N . ALA B 1 147 ? -3.186 9.462 12.733 1.00 81.28 145 ALA B N 1
ATOM 2235 C CA . ALA B 1 147 ? -4.355 9.838 13.551 1.00 80.40 145 ALA B CA 1
ATOM 2236 C C . ALA B 1 147 ? -4.026 9.944 15.048 1.00 77.24 145 ALA B C 1
ATOM 2237 O O . ALA B 1 147 ? -3.299 9.119 15.595 1.00 76.42 145 ALA B O 1
#

Sequence (291 aa):
AMGMVSLVVPDLDVLRRWLDQQSITWFECDSCQALHLPHMQNFDGVFDAKIDLMDGVILFSALAEVKPTALIPLAGDLSQINASSLTVKAFLDIQDDNLPKLIVCQSLSAAAGLTYGQFVHFMKESEEQISMIVMEAFANHLLMIAMGMVSLVVPDLDVLRRWLDQQSITWFECDSCQALHLPHMQNFDGVFDAKIDLMDGVILFSALAEVKPTALIPLAGDLSQINASSLTVKAFLDIQDDNLPKLIVCQSLSAAAGLTYGQFVHFMKESEEQISMIVMEAFANHLLMIA

Nearest PDB structures (foldseek):
  5fr7-assembly1_B  TM=1.007E+00  e=1.746E-29  Erwinia amylovora CFBP1430
  6vu7-assembly1_A  TM=9.924E-01  e=1.607E-23  Escherichia coli 55989
  6vu7-assembly1_D  TM=9.961E-01  e=7.689E-21  Escherichia coli 55989
  1xkp-assembly1_B  TM=6.257E-01  e=2.73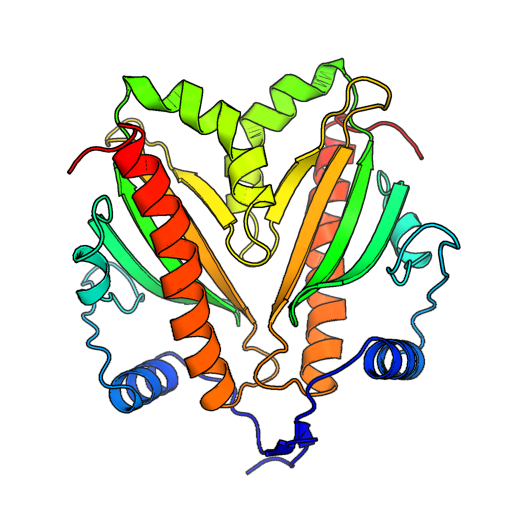1E-03  Yersinia pestis
  7a1d-assembly1_A  TM=3.263E-01  e=5.975E-02  Mycolicibacterium smegmatis MC2 155